Protein AF-A0A3D0XJI9-F1 (afdb_monomer_lite)

Structure (mmCIF, N/CA/C/O backbone):
data_AF-A0A3D0XJI9-F1
#
_entry.id   AF-A0A3D0XJI9-F1
#
loop_
_atom_site.group_PDB
_atom_site.id
_atom_site.type_symbol
_atom_site.label_atom_id
_atom_site.label_alt_id
_atom_site.label_comp_id
_atom_site.label_asym_id
_atom_site.label_entity_id
_atom_site.label_seq_id
_atom_site.pdbx_PDB_ins_code
_atom_site.Cartn_x
_atom_site.Cartn_y
_atom_site.Cartn_z
_atom_site.occupancy
_atom_site.B_iso_or_equiv
_atom_site.auth_seq_id
_atom_site.auth_comp_id
_atom_site.auth_asym_id
_atom_site.auth_atom_id
_atom_site.pdbx_PDB_model_num
ATOM 1 N N . MET A 1 1 ? 9.204 3.700 7.714 1.00 89.81 1 MET A N 1
ATOM 2 C CA . MET A 1 1 ? 9.716 3.561 6.339 1.00 89.81 1 MET A CA 1
ATOM 3 C C . MET A 1 1 ? 9.968 2.117 5.982 1.00 89.81 1 MET A C 1
ATOM 5 O O . MET A 1 1 ? 9.515 1.759 4.921 1.00 89.81 1 MET A O 1
ATOM 9 N N . ASN A 1 2 ? 10.524 1.279 6.861 1.00 89.50 2 ASN A N 1
ATOM 10 C CA . ASN A 1 2 ? 10.839 -0.131 6.565 1.00 89.50 2 ASN A CA 1
ATOM 11 C C . ASN A 1 2 ? 9.775 -0.882 5.737 1.00 89.50 2 ASN A C 1
ATOM 13 O O . ASN A 1 2 ? 10.080 -1.350 4.652 1.00 89.50 2 ASN A O 1
ATOM 17 N N . THR A 1 3 ? 8.513 -0.910 6.180 1.00 90.81 3 THR A N 1
ATOM 18 C CA . THR A 1 3 ? 7.422 -1.555 5.422 1.00 90.81 3 THR A CA 1
ATOM 19 C C . THR A 1 3 ? 7.198 -0.937 4.044 1.00 90.81 3 THR A C 1
ATOM 21 O O . THR A 1 3 ? 6.954 -1.650 3.080 1.00 90.81 3 THR A O 1
ATOM 24 N N . VAL A 1 4 ? 7.273 0.389 3.942 1.00 94.44 4 VAL A N 1
ATOM 25 C CA . VAL A 1 4 ? 7.125 1.095 2.664 1.00 94.44 4 VAL A CA 1
ATOM 26 C C . VAL A 1 4 ? 8.307 0.802 1.745 1.00 94.44 4 VAL A C 1
ATOM 28 O O . VAL A 1 4 ? 8.097 0.566 0.564 1.00 94.44 4 VAL A O 1
ATOM 31 N N . ASP A 1 5 ? 9.527 0.745 2.279 1.00 95.38 5 ASP A N 1
ATOM 32 C CA . ASP A 1 5 ? 10.720 0.383 1.511 1.00 95.38 5 ASP A CA 1
ATOM 33 C C . ASP A 1 5 ? 10.578 -1.034 0.924 1.00 95.38 5 ASP A C 1
ATOM 35 O O . ASP A 1 5 ? 10.790 -1.240 -0.268 1.00 95.38 5 ASP A O 1
ATOM 39 N N . GLU A 1 6 ? 10.130 -1.999 1.736 1.00 94.94 6 GLU A N 1
ATOM 40 C CA . GLU A 1 6 ? 9.852 -3.373 1.294 1.00 94.94 6 GLU A CA 1
ATOM 41 C C . GLU A 1 6 ? 8.738 -3.438 0.242 1.00 94.94 6 GLU A C 1
ATOM 43 O O . GLU A 1 6 ? 8.828 -4.212 -0.712 1.00 94.94 6 GLU A O 1
ATOM 48 N N . GLN A 1 7 ? 7.692 -2.622 0.384 1.00 95.88 7 GLN A N 1
ATOM 49 C CA . GLN A 1 7 ? 6.616 -2.531 -0.601 1.00 95.88 7 GLN A CA 1
ATOM 50 C C . GLN A 1 7 ? 7.115 -1.971 -1.936 1.00 95.88 7 GLN A C 1
ATOM 52 O O . GLN A 1 7 ? 6.787 -2.540 -2.975 1.00 95.88 7 GLN A O 1
ATOM 57 N N . ILE A 1 8 ? 7.918 -0.900 -1.925 1.00 96.88 8 ILE A N 1
ATOM 58 C CA . ILE A 1 8 ? 8.495 -0.316 -3.146 1.00 96.88 8 ILE A CA 1
ATOM 59 C C . ILE A 1 8 ? 9.404 -1.330 -3.833 1.00 96.88 8 ILE A C 1
ATOM 61 O O . ILE A 1 8 ? 9.283 -1.533 -5.039 1.00 96.88 8 ILE A O 1
ATOM 65 N N . GLU A 1 9 ? 10.268 -2.005 -3.076 1.00 96.19 9 GLU A N 1
ATOM 66 C CA . GLU A 1 9 ? 11.149 -3.045 -3.610 1.00 96.19 9 GLU A CA 1
ATOM 67 C C . GLU A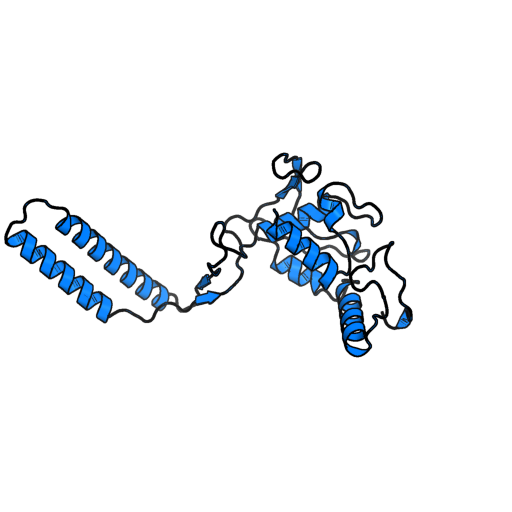 1 9 ? 10.349 -4.206 -4.212 1.00 96.19 9 GLU A C 1
ATOM 69 O O . GLU A 1 9 ? 10.641 -4.671 -5.316 1.00 96.19 9 GLU A O 1
ATOM 74 N N . THR A 1 10 ? 9.300 -4.649 -3.514 1.00 96.19 10 THR A N 1
ATOM 75 C CA . THR A 1 10 ? 8.438 -5.737 -3.979 1.00 96.19 10 THR A CA 1
ATOM 76 C C . THR A 1 10 ? 7.706 -5.341 -5.252 1.00 96.19 10 THR A C 1
ATOM 78 O O . THR A 1 10 ? 7.734 -6.101 -6.214 1.00 96.19 10 THR A O 1
ATOM 81 N N . ILE A 1 11 ? 7.083 -4.162 -5.311 1.00 96.50 11 ILE A N 1
ATOM 82 C CA . ILE A 1 11 ? 6.395 -3.669 -6.515 1.00 96.50 11 ILE A CA 1
ATOM 83 C C . ILE A 1 11 ? 7.394 -3.510 -7.667 1.00 96.50 11 ILE A C 1
ATOM 85 O O . ILE A 1 11 ? 7.146 -4.007 -8.767 1.00 96.50 11 ILE A O 1
ATOM 89 N N . GLY A 1 12 ? 8.545 -2.889 -7.399 1.00 96.06 12 GLY A N 1
ATOM 90 C CA . GLY A 1 12 ? 9.621 -2.688 -8.362 1.00 96.06 12 GLY A CA 1
ATOM 91 C C . GLY A 1 12 ? 10.058 -3.994 -9.006 1.00 96.06 12 GLY A C 1
ATOM 92 O O . GLY A 1 12 ? 9.966 -4.137 -10.220 1.00 96.06 12 GLY A O 1
ATOM 93 N N . ARG A 1 13 ? 10.442 -4.996 -8.214 1.00 95.56 13 ARG A N 1
ATOM 94 C CA . ARG A 1 13 ? 10.920 -6.278 -8.751 1.00 95.56 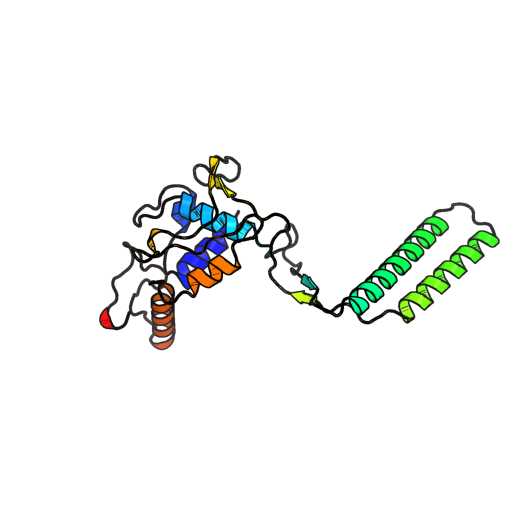13 ARG A CA 1
ATOM 95 C C . ARG A 1 13 ? 9.804 -7.144 -9.313 1.00 95.56 13 ARG A C 1
ATOM 97 O O . ARG A 1 13 ? 9.950 -7.706 -10.398 1.00 95.56 13 ARG A O 1
ATOM 104 N N . SER A 1 14 ? 8.697 -7.288 -8.585 1.00 94.62 14 SER A N 1
ATOM 105 C CA . SER A 1 14 ? 7.641 -8.244 -8.943 1.00 94.62 14 SER A CA 1
ATOM 106 C C . SER A 1 14 ? 6.803 -7.791 -10.130 1.00 94.62 14 SER A C 1
ATOM 108 O O . SER A 1 14 ? 6.504 -8.615 -10.994 1.00 94.62 14 SER A O 1
ATOM 110 N N . MET A 1 15 ? 6.469 -6.500 -10.194 1.00 95.56 15 MET A N 1
ATOM 111 C CA . MET A 1 15 ? 5.576 -5.953 -11.213 1.00 95.56 15 MET A CA 1
ATOM 112 C C . MET A 1 15 ? 6.343 -5.241 -12.320 1.00 95.56 15 MET A C 1
ATOM 114 O O . MET A 1 15 ? 5.986 -5.394 -13.479 1.00 95.56 15 MET A O 1
ATOM 118 N N . LEU A 1 16 ? 7.398 -4.492 -11.994 1.00 95.62 16 LEU A N 1
ATOM 119 C CA . LEU A 1 16 ? 8.128 -3.684 -12.980 1.00 95.62 16 LEU A CA 1
ATOM 120 C C . LEU A 1 16 ? 9.446 -4.323 -13.432 1.00 95.62 16 LEU A C 1
ATOM 122 O O . LEU A 1 16 ? 10.016 -3.892 -14.427 1.00 95.62 16 LEU A O 1
ATOM 126 N N . GLY A 1 17 ? 9.926 -5.366 -12.748 1.00 95.31 17 GLY A N 1
ATOM 127 C CA . GLY A 1 17 ? 11.236 -5.952 -13.025 1.00 95.31 17 GLY A CA 1
ATOM 128 C C . GLY A 1 17 ? 12.370 -4.941 -12.844 1.00 95.31 17 GLY A C 1
ATOM 129 O O . GLY A 1 17 ? 13.321 -4.956 -13.610 1.00 95.31 17 GLY A O 1
ATOM 130 N N . MET A 1 18 ? 12.266 -4.015 -11.892 1.00 93.88 18 MET A N 1
ATOM 131 C CA . MET A 1 18 ? 13.256 -2.964 -11.649 1.00 93.88 18 MET A CA 1
ATOM 132 C C . MET A 1 18 ? 13.723 -2.971 -10.194 1.00 93.88 18 MET A C 1
ATOM 134 O O . MET A 1 18 ? 12.920 -3.096 -9.269 1.00 93.88 18 MET A O 1
ATOM 138 N N . THR A 1 19 ? 15.020 -2.753 -9.977 1.00 92.56 19 THR A N 1
ATOM 139 C CA . THR A 1 19 ? 15.617 -2.618 -8.641 1.00 92.56 19 THR A CA 1
ATOM 140 C C . THR A 1 19 ? 15.621 -1.157 -8.199 1.00 92.56 19 THR A C 1
ATOM 142 O O . THR A 1 19 ? 16.611 -0.447 -8.335 1.00 92.56 19 THR A O 1
ATOM 145 N N . ILE A 1 20 ? 14.500 -0.674 -7.674 1.00 94.31 20 ILE A N 1
ATOM 146 C CA . ILE A 1 20 ? 14.312 0.763 -7.402 1.00 94.31 20 ILE A CA 1
ATOM 147 C C . ILE A 1 20 ? 14.973 1.178 -6.072 1.00 94.31 20 ILE A C 1
ATOM 149 O O . ILE A 1 20 ? 15.292 2.347 -5.875 1.00 94.31 20 ILE A O 1
ATOM 153 N N . SER A 1 21 ? 15.259 0.235 -5.166 1.00 92.19 21 SER A N 1
ATOM 154 C CA . SER A 1 21 ? 15.713 0.525 -3.795 1.00 92.19 21 SER A CA 1
ATOM 155 C C . SER A 1 21 ? 16.970 1.390 -3.660 1.00 92.19 21 SER A C 1
ATOM 157 O O . SER A 1 21 ? 17.101 2.102 -2.665 1.00 92.19 21 SER A O 1
ATOM 159 N N . CYS A 1 22 ? 17.891 1.396 -4.631 1.00 92.69 22 CYS A N 1
ATOM 160 C CA . CYS A 1 22 ? 19.053 2.295 -4.566 1.00 92.69 22 CYS A CA 1
ATOM 161 C C . CYS A 1 22 ? 18.648 3.781 -4.594 1.00 92.69 22 CYS A C 1
ATOM 163 O O . CYS A 1 22 ? 19.310 4.596 -3.948 1.00 92.69 22 CYS A O 1
ATOM 165 N N . ALA A 1 23 ? 17.529 4.111 -5.260 1.00 96.12 23 ALA A N 1
ATOM 166 C CA . ALA A 1 23 ? 16.971 5.464 -5.346 1.00 96.12 23 ALA A CA 1
ATOM 167 C C . ALA A 1 23 ? 16.554 6.045 -3.980 1.00 96.12 23 ALA A C 1
ATOM 169 O O . ALA A 1 23 ? 16.338 7.245 -3.846 1.00 96.12 23 ALA A O 1
ATOM 170 N N . ARG A 1 24 ? 16.494 5.214 -2.932 1.00 95.81 24 ARG A N 1
ATOM 171 C CA . ARG A 1 24 ? 16.247 5.648 -1.554 1.00 95.81 24 ARG A CA 1
ATOM 172 C C . ARG A 1 24 ? 17.305 6.630 -1.040 1.00 95.81 24 ARG A C 1
ATOM 174 O O . ARG A 1 24 ? 16.974 7.535 -0.275 1.00 95.81 24 ARG A O 1
ATOM 181 N N . CYS A 1 25 ? 18.577 6.419 -1.378 1.00 95.38 25 CYS A N 1
ATOM 182 C CA . CYS A 1 25 ? 19.696 7.139 -0.754 1.00 95.38 25 CYS A CA 1
ATOM 183 C C . CYS A 1 25 ? 20.432 8.079 -1.711 1.00 95.38 25 CYS A C 1
ATOM 185 O O . CYS A 1 25 ? 21.043 9.051 -1.266 1.00 95.38 25 CYS A O 1
ATOM 187 N N . HIS A 1 26 ? 20.420 7.770 -3.002 1.00 95.88 26 HIS A N 1
ATOM 188 C CA . HIS A 1 26 ? 21.013 8.572 -4.067 1.00 95.88 26 HIS A CA 1
ATOM 189 C C . HIS A 1 26 ? 20.255 8.292 -5.366 1.00 95.88 26 HIS A C 1
ATOM 191 O O . HIS A 1 26 ? 19.594 7.264 -5.456 1.00 95.88 26 HIS A O 1
ATOM 197 N N . ALA A 1 27 ? 20.370 9.147 -6.386 1.00 92.56 27 ALA A N 1
ATOM 198 C CA . ALA A 1 27 ? 19.833 8.822 -7.710 1.00 92.56 27 ALA A CA 1
ATOM 199 C C . ALA A 1 27 ? 20.356 7.451 -8.164 1.00 92.56 27 ALA A C 1
ATOM 201 O O . ALA A 1 27 ? 21.538 7.149 -7.972 1.00 92.56 27 ALA A O 1
ATOM 202 N N . HIS A 1 28 ? 19.481 6.603 -8.698 1.00 92.12 28 HIS A N 1
ATOM 203 C CA . HIS A 1 28 ? 19.822 5.220 -9.001 1.00 92.12 28 HIS A CA 1
ATOM 204 C C . HIS A 1 28 ? 21.064 5.139 -9.907 1.00 92.12 28 HIS A C 1
ATOM 206 O O . HIS A 1 28 ? 21.263 5.951 -10.806 1.00 92.12 28 HIS A O 1
ATOM 212 N N . LYS A 1 29 ? 21.950 4.176 -9.623 1.00 88.94 29 LYS A N 1
ATOM 213 C CA . LYS A 1 29 ? 23.320 4.173 -10.163 1.00 88.94 29 LYS A CA 1
ATOM 214 C C . LYS A 1 29 ? 23.385 3.977 -11.683 1.00 88.94 29 LYS A C 1
ATOM 216 O O . LYS A 1 29 ? 24.302 4.496 -12.311 1.00 88.94 29 LYS A O 1
ATOM 221 N N . PHE A 1 30 ? 22.475 3.176 -12.238 1.00 90.38 30 PHE A N 1
ATOM 222 C CA . PHE A 1 30 ? 22.527 2.725 -13.634 1.00 90.38 30 PHE A CA 1
ATOM 223 C C . PHE A 1 30 ? 21.306 3.181 -14.435 1.00 90.38 30 PHE A C 1
ATOM 225 O O . PHE A 1 30 ? 21.442 3.825 -15.468 1.00 90.38 30 PHE A O 1
ATOM 232 N N . ASP A 1 31 ? 20.112 2.887 -13.927 1.00 91.88 31 ASP A N 1
ATOM 233 C CA . ASP A 1 31 ? 18.856 3.358 -14.515 1.00 91.88 31 ASP A CA 1
ATOM 234 C C . ASP A 1 31 ? 18.537 4.801 -14.082 1.00 91.88 31 ASP A C 1
ATOM 236 O O . ASP A 1 31 ? 18.834 5.155 -12.937 1.00 91.88 31 ASP A O 1
ATOM 240 N N . PRO A 1 32 ? 17.918 5.632 -14.945 1.00 93.25 32 PRO A N 1
ATOM 241 C CA . PRO A 1 32 ? 17.672 7.053 -14.689 1.00 93.25 32 PRO A CA 1
ATOM 242 C C . PRO A 1 32 ? 16.461 7.261 -13.767 1.00 93.25 32 PRO A C 1
ATOM 244 O O . PRO A 1 32 ? 15.443 7.823 -14.164 1.00 93.25 32 PRO A O 1
ATOM 247 N N . ILE A 1 33 ? 16.568 6.772 -12.532 1.00 95.50 33 ILE A N 1
ATOM 248 C CA . ILE A 1 33 ? 15.547 6.912 -11.493 1.00 95.50 33 ILE A CA 1
ATOM 249 C C . ILE A 1 33 ? 16.051 7.932 -10.464 1.00 95.50 33 ILE A C 1
ATOM 251 O O . ILE A 1 33 ? 16.982 7.624 -9.707 1.00 95.50 33 ILE A O 1
ATOM 255 N N . PRO A 1 34 ? 15.481 9.148 -10.431 1.00 96.19 34 PRO A N 1
ATOM 256 C CA . PRO A 1 34 ? 15.816 10.139 -9.417 1.00 96.19 34 PRO A CA 1
ATOM 257 C C . PRO A 1 34 ? 15.273 9.706 -8.042 1.00 96.19 34 PRO A C 1
ATOM 259 O O . PRO A 1 34 ? 14.399 8.841 -7.951 1.00 96.19 34 PRO A O 1
ATOM 262 N N . MET A 1 35 ? 15.786 10.281 -6.948 1.00 97.00 35 MET A N 1
ATOM 263 C CA . MET A 1 35 ? 15.279 9.919 -5.612 1.00 97.00 35 MET A CA 1
ATOM 264 C C . MET A 1 35 ? 13.822 10.345 -5.443 1.00 97.00 35 MET A C 1
ATOM 266 O O . MET A 1 35 ? 13.042 9.693 -4.755 1.00 97.00 35 MET A O 1
ATOM 270 N N . GLU A 1 36 ? 13.456 11.440 -6.089 1.00 97.12 36 GLU A N 1
ATOM 271 C CA . GLU A 1 36 ? 12.129 12.019 -6.110 1.00 97.12 36 GLU A CA 1
ATOM 272 C C . GLU A 1 36 ? 11.092 10.979 -6.550 1.00 97.12 36 GLU A C 1
ATOM 274 O O . GLU A 1 36 ? 10.101 10.797 -5.857 1.00 97.12 36 GLU A O 1
ATOM 279 N N . ASP A 1 37 ? 11.358 10.190 -7.594 1.00 97.06 37 ASP A N 1
ATOM 280 C CA . ASP A 1 37 ? 10.453 9.120 -8.035 1.00 97.06 37 ASP A CA 1
ATOM 281 C C . ASP A 1 37 ? 10.236 8.051 -6.946 1.00 97.06 37 ASP A C 1
ATOM 283 O O . ASP A 1 37 ? 9.114 7.579 -6.740 1.00 97.06 37 ASP A O 1
ATOM 287 N N . TYR A 1 38 ? 11.291 7.691 -6.203 1.00 97.56 38 TYR A N 1
ATOM 288 C CA . TYR A 1 38 ? 11.188 6.758 -5.075 1.00 97.56 38 TYR A CA 1
ATOM 289 C C . TYR A 1 38 ? 10.298 7.328 -3.965 1.00 97.56 38 TYR A C 1
ATOM 291 O O . TYR A 1 38 ? 9.382 6.655 -3.485 1.00 97.56 38 TYR A O 1
ATOM 299 N N . TYR A 1 39 ? 10.542 8.577 -3.560 1.00 97.94 39 TYR A N 1
ATOM 300 C CA . TYR A 1 39 ? 9.791 9.217 -2.478 1.00 97.94 39 TYR A CA 1
ATOM 301 C C . TYR A 1 39 ? 8.360 9.600 -2.886 1.00 97.94 39 TYR A C 1
ATOM 303 O O . TYR A 1 39 ? 7.463 9.564 -2.042 1.00 97.94 39 TYR A O 1
ATOM 311 N N . ALA A 1 40 ? 8.117 9.847 -4.173 1.00 97.44 40 ALA A N 1
ATOM 312 C CA . ALA A 1 40 ? 6.792 10.052 -4.742 1.00 97.44 40 ALA A CA 1
ATOM 313 C C . ALA A 1 40 ? 5.909 8.801 -4.567 1.00 97.44 40 ALA A C 1
ATOM 315 O O . ALA A 1 40 ? 4.770 8.905 -4.102 1.00 97.44 40 ALA A O 1
ATOM 316 N N . ILE A 1 41 ? 6.446 7.605 -4.844 1.00 97.50 41 ILE A N 1
ATOM 317 C CA . ILE A 1 41 ? 5.746 6.331 -4.589 1.00 97.50 41 ILE A CA 1
ATOM 318 C C . ILE A 1 41 ? 5.656 6.060 -3.083 1.00 97.50 41 ILE A C 1
ATOM 320 O O . ILE A 1 41 ? 4.619 5.604 -2.590 1.00 97.50 41 ILE A O 1
ATOM 324 N N . ALA A 1 42 ? 6.707 6.383 -2.321 1.00 97.38 42 ALA A N 1
ATOM 325 C CA . ALA A 1 42 ? 6.698 6.229 -0.869 1.00 97.38 42 ALA A CA 1
ATOM 326 C C . ALA A 1 42 ? 5.561 7.016 -0.208 1.00 97.38 42 ALA A C 1
ATOM 328 O O . ALA A 1 42 ? 4.936 6.502 0.719 1.00 97.38 42 ALA A O 1
ATOM 329 N N . GLY A 1 43 ? 5.252 8.223 -0.691 1.00 96.75 43 GLY A N 1
ATOM 330 C CA . GLY A 1 43 ? 4.119 9.009 -0.203 1.00 96.75 43 GLY A CA 1
ATOM 331 C C . GLY A 1 43 ? 2.771 8.315 -0.425 1.00 96.75 43 GLY A C 1
ATOM 332 O O . GLY A 1 43 ? 1.917 8.340 0.465 1.00 96.75 43 GLY A O 1
ATOM 333 N N . ILE A 1 44 ? 2.590 7.624 -1.557 1.00 97.25 44 ILE A N 1
ATOM 334 C CA . ILE A 1 44 ? 1.366 6.857 -1.844 1.00 97.25 44 ILE A CA 1
ATOM 335 C C . ILE A 1 44 ? 1.204 5.715 -0.838 1.00 97.25 44 ILE A C 1
ATOM 337 O O . ILE A 1 44 ? 0.164 5.554 -0.195 1.00 97.25 44 ILE A O 1
ATOM 341 N N . LEU A 1 45 ? 2.266 4.931 -0.667 1.00 96.25 45 LEU A N 1
ATOM 342 C CA . LEU A 1 45 ? 2.256 3.748 0.190 1.00 96.25 45 LEU A CA 1
ATOM 343 C C . LEU A 1 45 ? 2.202 4.111 1.678 1.00 96.25 45 LEU A C 1
ATOM 345 O O . LEU A 1 45 ? 1.533 3.430 2.450 1.00 96.25 45 LEU A O 1
ATOM 349 N N . ARG A 1 46 ? 2.818 5.227 2.088 1.00 94.50 46 ARG A N 1
ATOM 350 C CA . ARG A 1 46 ? 2.674 5.772 3.447 1.00 94.50 46 ARG A CA 1
ATOM 351 C C . ARG A 1 46 ? 1.277 6.287 3.750 1.00 94.50 46 ARG A C 1
ATOM 353 O O . ARG A 1 46 ? 0.890 6.285 4.912 1.00 94.50 46 ARG A O 1
ATOM 360 N N . SER A 1 47 ? 0.538 6.702 2.728 1.00 95.25 47 SER A N 1
ATOM 361 C CA . SER A 1 47 ? -0.863 7.109 2.852 1.00 95.25 47 SER A CA 1
ATOM 362 C C . SER A 1 47 ? -1.819 5.910 2.932 1.00 95.25 47 SER A C 1
ATOM 364 O O . SER A 1 47 ? -3.032 6.075 2.821 1.00 95.25 47 SER A O 1
ATOM 366 N N . THR A 1 48 ? -1.286 4.697 3.098 1.00 92.06 48 THR A N 1
ATOM 367 C CA . THR A 1 48 ? -2.034 3.446 3.138 1.00 92.06 48 THR A CA 1
ATOM 368 C C . THR A 1 48 ? -1.712 2.674 4.417 1.00 92.06 48 THR A C 1
ATOM 370 O O . THR A 1 48 ? -0.551 2.457 4.760 1.00 92.06 48 THR A O 1
ATOM 373 N N . ARG A 1 49 ? -2.747 2.182 5.098 1.00 89.75 49 ARG A N 1
ATOM 374 C CA . ARG A 1 49 ? -2.627 1.382 6.314 1.00 89.75 49 ARG A CA 1
ATOM 375 C C . ARG A 1 49 ? -2.689 -0.109 6.001 1.00 89.75 49 ARG A C 1
ATOM 377 O O . ARG A 1 49 ? -3.758 -0.662 5.741 1.00 89.75 49 ARG A O 1
ATOM 384 N N . THR A 1 50 ? -1.533 -0.767 6.050 1.00 87.88 50 THR A N 1
ATOM 385 C CA . THR A 1 50 ? -1.392 -2.211 5.774 1.00 87.88 50 THR A CA 1
ATOM 386 C C . THR A 1 50 ? -1.118 -3.059 7.011 1.00 87.88 50 THR A C 1
ATOM 388 O O . THR A 1 50 ? -1.299 -4.272 6.968 1.00 87.88 50 THR A O 1
ATOM 391 N N . LEU A 1 51 ? -0.712 -2.439 8.120 1.00 86.06 51 LEU A N 1
ATOM 392 C CA . LEU A 1 51 ? -0.420 -3.117 9.380 1.00 86.06 51 LEU A CA 1
ATOM 393 C C . LEU A 1 51 ? -0.754 -2.238 10.586 1.00 86.06 51 LEU A C 1
ATOM 395 O O . LEU A 1 51 ? -0.884 -1.015 10.483 1.00 86.06 51 LEU A O 1
ATOM 399 N N . VAL A 1 52 ? -0.880 -2.867 11.752 1.00 82.81 52 VAL A N 1
ATOM 400 C CA . VAL A 1 52 ? -1.040 -2.166 13.027 1.00 82.81 52 VAL A CA 1
ATOM 401 C C . VAL A 1 52 ? 0.341 -1.942 13.641 1.00 82.81 52 VAL A C 1
ATOM 403 O O . VAL A 1 52 ? 1.011 -2.876 14.075 1.00 82.81 52 VAL A O 1
ATOM 406 N N . LEU A 1 53 ? 0.789 -0.685 13.673 1.00 73.62 53 LEU A N 1
ATOM 407 C CA . LEU A 1 53 ? 2.081 -0.330 14.265 1.00 73.62 53 LEU A CA 1
ATOM 408 C C . LEU A 1 53 ? 2.137 -0.760 15.738 1.00 73.62 53 LEU A C 1
ATOM 410 O O . LEU A 1 53 ? 1.227 -0.472 16.512 1.00 73.62 53 LEU A O 1
ATOM 414 N N . GLY A 1 54 ? 3.217 -1.449 16.111 1.00 75.12 54 GLY A N 1
ATOM 415 C CA . GLY A 1 54 ? 3.418 -1.972 17.465 1.00 75.12 54 GLY A CA 1
ATOM 416 C C . GLY A 1 54 ? 2.751 -3.323 17.741 1.00 75.12 54 GLY A C 1
ATOM 417 O O . GLY A 1 54 ? 2.988 -3.887 18.806 1.00 75.12 54 GLY A O 1
ATOM 418 N N . ASN A 1 55 ? 1.971 -3.875 16.803 1.00 77.44 55 ASN A N 1
ATOM 419 C CA . ASN A 1 55 ? 1.430 -5.225 16.924 1.00 77.44 55 ASN A CA 1
ATOM 420 C C . ASN A 1 55 ? 1.385 -5.958 15.573 1.00 77.44 55 ASN A C 1
ATOM 422 O O . ASN A 1 55 ? 0.491 -5.744 14.759 1.00 77.44 55 ASN A O 1
ATOM 426 N N . VAL A 1 56 ? 2.325 -6.885 15.379 1.00 70.62 56 VAL A N 1
ATOM 427 C CA . VAL A 1 56 ? 2.452 -7.683 14.149 1.00 70.62 56 VAL A CA 1
ATOM 428 C C . VAL A 1 56 ? 1.392 -8.780 13.996 1.00 70.62 56 VAL A C 1
ATOM 430 O O . VAL A 1 56 ? 1.245 -9.312 12.902 1.00 70.62 56 VAL A O 1
ATOM 433 N N . SER A 1 57 ? 0.651 -9.131 15.053 1.00 83.00 57 SER A N 1
ATOM 434 C CA . SER A 1 57 ? -0.426 -10.132 14.985 1.00 83.00 57 SER A CA 1
ATOM 435 C C . SER A 1 57 ? -1.812 -9.514 14.814 1.00 83.00 57 SER A C 1
ATOM 437 O O . SER A 1 57 ? -2.781 -10.224 14.544 1.00 83.00 57 SER A O 1
ATOM 439 N N . SER A 1 58 ? -1.929 -8.191 14.956 1.00 86.69 58 SER A N 1
ATOM 440 C CA . SER A 1 58 ? -3.187 -7.496 14.718 1.00 86.69 58 SER A CA 1
ATOM 441 C C . SER A 1 58 ? -3.452 -7.335 13.228 1.00 86.69 58 SER A C 1
ATOM 443 O O . SER A 1 58 ? -2.660 -6.764 12.481 1.00 86.69 58 SER A O 1
ATOM 445 N N . LEU A 1 59 ? -4.630 -7.792 12.824 1.00 86.06 59 LEU A N 1
ATOM 446 C CA . LEU A 1 59 ? -5.139 -7.634 11.474 1.00 86.06 59 LEU A CA 1
ATOM 447 C C . LEU A 1 59 ? -5.687 -6.217 11.288 1.00 86.06 59 LEU A C 1
ATOM 449 O O . LEU A 1 59 ? -6.306 -5.649 12.191 1.00 86.06 59 LEU A O 1
ATOM 453 N N . VAL A 1 60 ? -5.478 -5.651 10.101 1.00 88.06 60 VAL A N 1
ATOM 454 C CA . VAL A 1 60 ? -6.151 -4.412 9.709 1.00 88.06 60 VAL A CA 1
ATOM 455 C C . VAL A 1 60 ? -7.570 -4.770 9.286 1.00 88.06 60 VAL A C 1
ATOM 457 O O . VAL A 1 60 ? -7.791 -5.336 8.218 1.00 88.06 60 VAL A O 1
ATOM 460 N N . GLU A 1 61 ? -8.530 -4.488 10.162 1.00 89.19 61 GLU A N 1
ATOM 461 C CA . GLU A 1 61 ? -9.945 -4.740 9.905 1.00 89.19 61 GLU A CA 1
ATOM 462 C C . GLU A 1 61 ? -10.656 -3.474 9.427 1.00 89.19 61 GLU A C 1
ATOM 464 O O . GLU A 1 61 ? -10.477 -2.392 9.989 1.00 89.19 61 GLU A O 1
ATOM 469 N N . GLN A 1 62 ? -11.546 -3.634 8.453 1.00 87.56 62 GLN A N 1
ATOM 470 C CA . GLN A 1 62 ? -12.456 -2.593 8.002 1.00 87.56 62 GLN A CA 1
ATOM 471 C C . GLN A 1 62 ? -13.901 -3.069 8.125 1.00 87.56 62 GLN A C 1
ATOM 473 O O . GLN A 1 62 ? -14.242 -4.191 7.746 1.00 87.56 62 GLN A O 1
ATOM 478 N N . GLU A 1 63 ? -14.768 -2.197 8.642 1.00 89.44 63 GLU A N 1
ATOM 479 C CA . GLU A 1 63 ? -16.212 -2.427 8.620 1.00 89.44 63 GLU A CA 1
ATOM 480 C C . GLU A 1 63 ? -16.710 -2.449 7.173 1.00 89.44 63 GLU A C 1
ATOM 482 O O . GLU A 1 63 ? -16.480 -1.505 6.412 1.00 89.44 63 GLU A O 1
ATOM 487 N N . LEU A 1 64 ? -17.424 -3.509 6.802 1.00 89.56 64 LEU A N 1
ATOM 488 C CA . LEU A 1 64 ? -18.041 -3.595 5.487 1.00 89.56 64 LEU A CA 1
ATOM 489 C C . LEU A 1 64 ? -19.234 -2.632 5.389 1.00 89.56 64 LEU A C 1
ATOM 491 O O . LEU A 1 64 ? -19.911 -2.368 6.392 1.00 89.56 64 LEU A O 1
ATOM 495 N N . PRO A 1 65 ? -19.521 -2.102 4.187 1.00 90.38 65 PRO A N 1
ATOM 496 C CA . PRO A 1 65 ? -20.678 -1.248 3.982 1.00 90.38 65 PRO A CA 1
ATOM 497 C C . PRO A 1 65 ? -21.962 -2.014 4.322 1.00 90.38 65 PRO A C 1
ATOM 499 O O . PRO A 1 65 ? -22.227 -3.099 3.811 1.00 90.38 65 PRO A O 1
ATOM 502 N N . VAL A 1 66 ? -22.769 -1.427 5.201 1.00 93.00 66 VAL A N 1
ATOM 503 C CA . VAL A 1 66 ? -24.087 -1.924 5.609 1.00 93.00 66 VAL A CA 1
ATOM 504 C C . VAL A 1 66 ? -25.105 -0.790 5.522 1.00 93.00 66 VAL A C 1
ATOM 506 O O . VAL A 1 66 ? -24.726 0.383 5.491 1.00 93.00 66 VAL A O 1
ATOM 509 N N . ALA A 1 67 ? -26.398 -1.124 5.539 1.00 94.31 67 ALA A N 1
ATOM 510 C CA . ALA A 1 67 ? -27.469 -0.131 5.625 1.00 94.31 67 ALA A CA 1
ATOM 511 C C . ALA A 1 67 ? -27.235 0.843 6.798 1.00 94.31 67 ALA A C 1
ATOM 513 O O . ALA A 1 67 ? -26.878 0.422 7.908 1.00 94.31 67 ALA A O 1
ATOM 514 N N . LYS A 1 68 ? -27.429 2.147 6.556 1.00 93.62 68 LYS A N 1
ATOM 515 C CA . LYS A 1 68 ? -27.156 3.216 7.536 1.00 93.62 68 LYS A CA 1
ATOM 516 C C . LYS A 1 68 ? -27.950 3.007 8.823 1.00 93.62 68 LYS A C 1
ATOM 518 O O . LYS A 1 68 ? -27.433 3.229 9.914 1.00 93.62 68 LYS A O 1
ATOM 523 N N . GLU A 1 69 ? -29.175 2.519 8.691 1.00 93.50 69 GLU A N 1
ATOM 524 C CA . GLU A 1 69 ? -30.114 2.216 9.765 1.00 93.50 69 GLU A CA 1
ATOM 525 C C . GLU A 1 69 ? -29.564 1.102 10.657 1.00 93.50 69 GLU A C 1
ATOM 527 O O . GLU A 1 69 ? -29.519 1.254 11.878 1.00 93.50 69 GLU A O 1
ATOM 532 N N . ARG A 1 70 ? -29.045 0.023 10.051 1.00 92.81 70 ARG A N 1
ATOM 533 C CA . ARG A 1 70 ? -28.391 -1.074 10.777 1.00 92.81 70 ARG A CA 1
ATOM 534 C C . ARG A 1 70 ? -27.158 -0.574 11.524 1.00 92.81 70 ARG A C 1
ATOM 536 O O . ARG A 1 70 ? -26.986 -0.901 12.698 1.00 92.81 70 ARG A O 1
ATOM 543 N N . LYS A 1 71 ? -26.313 0.232 10.867 1.00 93.69 71 LYS A N 1
ATOM 544 C CA . LYS A 1 71 ? -25.117 0.814 11.497 1.00 93.69 71 LYS A CA 1
ATOM 545 C C . LYS A 1 71 ? -25.493 1.686 12.693 1.00 93.69 71 LYS A C 1
ATOM 547 O O . LYS A 1 71 ? -24.923 1.517 13.767 1.00 93.69 71 LYS A O 1
ATOM 552 N N . LYS A 1 72 ? -26.489 2.560 12.532 1.00 93.44 72 LYS A N 1
ATOM 553 C CA . LYS A 1 72 ? -26.988 3.444 13.590 1.00 93.44 72 LYS A CA 1
ATOM 554 C C . LYS A 1 72 ? -27.571 2.654 14.764 1.00 93.44 72 LYS A C 1
ATOM 556 O O . LYS A 1 72 ? -27.248 2.963 15.907 1.00 93.44 72 LYS A O 1
ATOM 561 N N . ALA A 1 73 ? -28.372 1.621 14.498 1.00 92.56 73 ALA A N 1
ATOM 562 C CA . ALA A 1 73 ? -28.942 0.758 15.533 1.00 92.56 73 ALA A CA 1
ATOM 563 C C . ALA A 1 73 ? -27.854 0.013 16.325 1.00 92.56 73 ALA A C 1
ATOM 565 O O . ALA A 1 73 ? -27.866 0.029 17.555 1.00 92.56 73 ALA A O 1
ATOM 566 N N . TYR A 1 74 ? -26.866 -0.569 15.634 1.00 94.12 74 TYR A N 1
ATOM 567 C CA . TYR A 1 74 ? -25.727 -1.227 16.277 1.00 94.12 74 TYR A CA 1
ATOM 568 C C . TYR A 1 74 ? -24.903 -0.247 17.127 1.00 94.12 74 TYR A C 1
ATOM 570 O O . TYR A 1 74 ? -24.593 -0.530 18.281 1.00 94.12 74 TYR A O 1
ATOM 578 N N . GLN A 1 75 ? -24.593 0.939 16.597 1.00 93.62 75 GLN A N 1
ATOM 579 C CA . GLN A 1 75 ? -23.850 1.968 17.331 1.00 93.62 75 GLN A CA 1
ATOM 580 C C . GLN A 1 75 ? -24.607 2.470 18.565 1.00 93.62 75 GLN A C 1
ATOM 582 O O . GLN A 1 75 ? -23.996 2.639 19.619 1.00 93.62 75 GLN A O 1
ATOM 587 N N . ALA A 1 76 ? -25.926 2.664 18.466 1.00 94.44 76 ALA A N 1
ATOM 588 C CA . ALA A 1 76 ? -26.765 3.031 19.604 1.00 94.44 76 ALA A CA 1
ATOM 589 C C . ALA A 1 76 ? -26.746 1.942 20.688 1.00 94.44 76 ALA A C 1
ATOM 591 O O . ALA A 1 76 ? -26.593 2.248 21.870 1.00 94.44 76 ALA A O 1
ATOM 592 N N . HIS A 1 77 ? -26.814 0.672 20.285 1.00 94.50 77 HIS A N 1
ATOM 593 C CA . HIS A 1 77 ? -26.730 -0.467 21.193 1.00 94.50 77 HIS A CA 1
ATOM 594 C C . HIS A 1 77 ? -25.380 -0.546 21.927 1.00 94.50 77 HIS A C 1
ATOM 596 O O . HIS A 1 77 ? -25.331 -0.703 23.151 1.00 94.50 77 HIS A O 1
ATOM 602 N N . VAL A 1 78 ? -24.274 -0.391 21.192 1.00 94.81 78 VAL A N 1
ATOM 603 C CA . VAL A 1 78 ? -22.916 -0.362 21.760 1.00 94.81 78 VAL A CA 1
ATOM 604 C C . VAL A 1 78 ? -22.744 0.830 22.706 1.00 94.81 78 VAL A C 1
ATOM 606 O O . VAL A 1 78 ? -22.175 0.679 23.788 1.00 94.81 78 VAL A O 1
ATOM 609 N N . ALA A 1 79 ? -23.265 2.006 22.345 1.00 96.12 79 ALA A N 1
ATOM 610 C CA . ALA A 1 79 ? -23.209 3.196 23.190 1.00 96.12 79 ALA A CA 1
ATOM 611 C C . ALA A 1 79 ? -23.987 3.010 24.503 1.00 96.12 79 ALA A C 1
ATOM 613 O O . ALA A 1 79 ? -23.442 3.295 25.570 1.00 96.12 79 ALA A O 1
ATOM 614 N N . ALA A 1 80 ? -25.211 2.474 24.442 1.00 96.12 80 ALA A N 1
ATOM 615 C CA . ALA A 1 80 ? -26.020 2.167 25.621 1.00 96.12 80 ALA A CA 1
ATOM 616 C C . ALA A 1 80 ? -25.335 1.130 26.531 1.00 96.12 80 ALA A C 1
ATOM 618 O O . ALA A 1 80 ? -25.270 1.313 27.748 1.00 96.12 80 ALA A O 1
ATOM 619 N N . SER A 1 81 ? -24.736 0.089 25.942 1.00 95.69 81 SER A N 1
ATOM 620 C CA . SER A 1 81 ? -23.970 -0.921 26.685 1.00 95.69 81 SER A CA 1
ATOM 621 C C . SER A 1 81 ? -22.781 -0.297 27.415 1.00 95.69 81 SER A C 1
ATOM 623 O O . SER A 1 81 ? -22.598 -0.527 28.608 1.00 95.69 81 SER A O 1
ATOM 625 N N . LYS A 1 82 ? -22.017 0.566 26.734 1.00 96.81 82 LYS A N 1
ATOM 626 C CA . LYS A 1 82 ? -20.867 1.269 27.319 1.00 96.81 82 LYS A CA 1
ATOM 627 C C . LYS A 1 82 ? -21.278 2.224 28.445 1.00 96.81 82 LYS A C 1
ATOM 629 O O . LYS A 1 82 ? -20.557 2.345 29.434 1.00 96.81 82 LYS A O 1
ATOM 634 N N . GLN A 1 83 ? -22.423 2.897 28.315 1.00 96.31 83 GLN A N 1
ATOM 635 C CA . GLN A 1 83 ? -22.968 3.761 29.368 1.00 96.31 83 GLN A CA 1
ATOM 636 C C . GLN A 1 83 ? -23.335 2.961 30.622 1.00 96.31 83 GLN A C 1
ATOM 638 O O . GLN A 1 83 ? -22.949 3.352 31.724 1.00 96.31 83 GLN A O 1
ATOM 643 N N . LEU A 1 84 ? -24.013 1.820 30.463 1.00 96.31 84 LEU A N 1
ATOM 644 C CA . LEU A 1 84 ? -24.341 0.929 31.577 1.00 96.31 84 LEU A CA 1
ATOM 645 C C . LEU A 1 84 ? -23.082 0.336 32.224 1.00 96.31 84 LEU A C 1
ATOM 647 O O . LEU A 1 84 ? -22.975 0.327 33.446 1.00 96.31 84 LEU A O 1
ATOM 651 N N . GLU A 1 85 ? -22.093 -0.093 31.436 1.00 96.25 85 GLU A N 1
ATOM 652 C CA . GLU A 1 85 ? -20.808 -0.581 31.958 1.00 96.25 85 GLU A CA 1
ATOM 653 C C . GLU A 1 85 ? -20.063 0.496 32.760 1.00 96.25 85 GLU A C 1
ATOM 655 O O . GLU A 1 85 ? -19.537 0.215 33.840 1.00 96.25 85 GLU A O 1
ATOM 660 N N . ALA A 1 86 ? -20.062 1.744 32.282 1.00 96.69 86 ALA A N 1
ATOM 661 C CA . ALA A 1 86 ? -19.485 2.872 33.006 1.00 96.69 86 ALA A CA 1
ATOM 662 C C . ALA A 1 86 ? -20.248 3.179 34.309 1.00 96.69 86 ALA A C 1
ATOM 664 O O . ALA A 1 86 ? -19.615 3.419 35.341 1.00 96.69 86 ALA A O 1
ATOM 665 N N . ALA A 1 87 ? -21.584 3.127 34.291 1.00 94.75 87 ALA A N 1
ATOM 666 C CA . ALA A 1 87 ? -22.423 3.325 35.474 1.00 94.75 87 ALA A CA 1
ATOM 667 C C . ALA A 1 87 ? -22.188 2.230 36.527 1.00 94.75 87 ALA A C 1
ATOM 669 O O . ALA A 1 87 ? -21.951 2.542 37.693 1.00 94.75 87 ALA A O 1
ATOM 670 N N . ILE A 1 88 ? -22.133 0.960 36.109 1.00 95.06 88 ILE A N 1
ATOM 671 C CA . ILE A 1 88 ? -21.795 -0.181 36.973 1.00 95.06 88 ILE A CA 1
ATOM 672 C C . ILE A 1 88 ? -20.399 -0.007 37.572 1.00 95.06 88 ILE A C 1
ATOM 674 O O . ILE A 1 88 ? -20.214 -0.219 38.769 1.00 95.06 88 ILE A O 1
ATOM 678 N N . LYS A 1 89 ? -19.407 0.399 36.767 1.00 95.75 89 LYS A N 1
ATOM 679 C CA . LYS A 1 89 ? -18.046 0.656 37.258 1.00 95.75 89 LYS A CA 1
ATOM 680 C C . LYS A 1 89 ? -18.032 1.757 38.323 1.00 95.75 89 LYS A C 1
ATOM 682 O O . LYS A 1 89 ? -17.345 1.608 39.328 1.00 95.75 89 LYS A O 1
ATOM 687 N N . LYS A 1 90 ? -18.795 2.837 38.122 1.00 93.25 90 LYS A N 1
ATOM 688 C CA . LYS A 1 90 ? -18.918 3.942 39.084 1.00 93.25 90 LYS A CA 1
ATOM 689 C C . LYS A 1 90 ? -19.609 3.499 40.376 1.00 93.25 90 LYS A C 1
ATOM 691 O O . LYS A 1 90 ? -19.123 3.833 41.451 1.00 93.25 90 LYS A O 1
ATOM 696 N N . ALA A 1 91 ? -20.696 2.736 40.278 1.00 90.31 91 ALA A N 1
ATOM 697 C CA . ALA A 1 91 ? -21.421 2.207 41.432 1.00 90.31 91 ALA A CA 1
ATOM 698 C C . ALA A 1 91 ? -20.548 1.247 42.262 1.00 90.31 91 ALA A C 1
ATOM 700 O O . ALA A 1 91 ? -20.461 1.388 43.476 1.00 90.31 91 ALA A O 1
ATOM 701 N N . LYS A 1 92 ? -19.797 0.351 41.605 1.00 90.06 92 LYS A N 1
ATOM 702 C CA . LYS A 1 92 ? -18.854 -0.573 42.265 1.00 90.06 92 LYS A CA 1
ATOM 703 C C . LYS A 1 92 ? -17.669 0.108 42.958 1.00 90.06 92 LYS A C 1
ATOM 705 O O . LYS A 1 92 ? -17.017 -0.524 43.780 1.00 90.06 92 LYS A O 1
ATOM 710 N N . ALA A 1 93 ? -17.347 1.351 42.604 1.00 90.19 93 ALA A N 1
ATOM 711 C CA . ALA A 1 93 ? -16.215 2.079 43.176 1.00 90.19 93 ALA A CA 1
ATOM 712 C C . ALA A 1 93 ? -16.537 2.763 44.521 1.00 90.19 93 ALA A C 1
ATOM 714 O O . ALA A 1 93 ? -15.634 3.319 45.147 1.00 90.19 93 ALA A O 1
ATOM 715 N N . ARG A 1 94 ? -17.801 2.756 44.967 1.00 86.62 94 ARG A N 1
ATOM 716 C CA . ARG A 1 94 ? -18.210 3.329 46.258 1.00 86.62 94 ARG A CA 1
ATOM 717 C C . ARG A 1 94 ? -17.792 2.385 47.399 1.00 86.62 94 ARG A C 1
ATOM 719 O O . ARG A 1 94 ? -18.056 1.191 47.330 1.00 86.62 94 ARG A O 1
ATOM 726 N N . LYS A 1 95 ? -17.092 2.911 48.418 1.00 69.19 95 LYS A N 1
ATOM 727 C CA . LYS A 1 95 ? -16.515 2.124 49.535 1.00 69.19 95 LYS A CA 1
ATOM 728 C C . LYS A 1 95 ? -17.551 1.654 50.559 1.00 69.19 95 LYS A C 1
ATOM 730 O O . LYS A 1 95 ? -17.389 0.584 51.133 1.00 69.19 95 LYS A O 1
ATOM 735 N N . GLU A 1 96 ? -18.595 2.443 50.768 1.00 67.56 96 GLU A N 1
ATOM 736 C CA . GLU A 1 96 ? -19.765 2.093 51.570 1.00 67.56 96 GLU A CA 1
ATOM 737 C C . GLU A 1 96 ? -20.965 2.063 50.626 1.00 67.56 96 GLU A C 1
ATOM 739 O O . GLU A 1 96 ? -21.044 2.885 49.712 1.00 67.56 96 GLU A O 1
ATOM 744 N N . SER A 1 97 ? -21.837 1.066 50.779 1.00 76.50 97 SER A N 1
ATOM 745 C CA . SER A 1 97 ? -22.997 0.885 49.902 1.00 76.50 97 SER A CA 1
ATOM 746 C C . SER A 1 97 ? -24.257 0.721 50.736 1.00 76.50 97 SER A C 1
ATOM 748 O O . SER A 1 97 ? -24.410 -0.291 51.436 1.00 76.50 97 SER A O 1
ATOM 750 N N . SER A 1 98 ? -25.159 1.695 50.643 1.00 83.94 98 SER A N 1
ATOM 751 C CA . SER A 1 98 ? -26.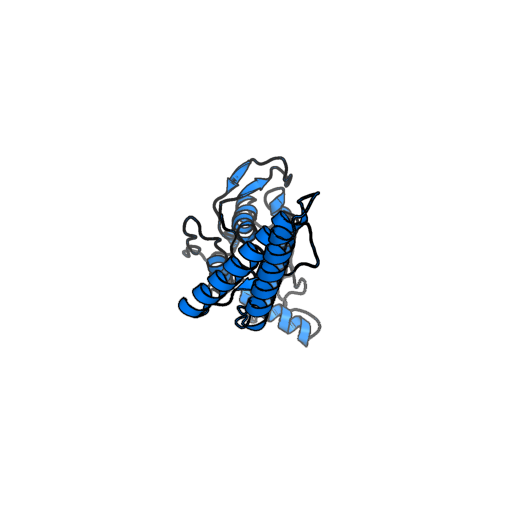496 1.610 51.222 1.00 83.94 98 SER A CA 1
ATOM 752 C C . SER A 1 98 ? -27.301 0.469 50.565 1.00 83.94 98 SER A C 1
ATOM 754 O O . SER A 1 98 ? -26.954 0.001 49.473 1.00 83.94 98 SER A O 1
ATOM 756 N N . PRO A 1 99 ? -28.384 -0.020 51.199 1.00 85.50 99 PRO A N 1
ATOM 757 C CA . PRO A 1 99 ? -29.291 -0.983 50.572 1.00 85.50 99 PRO A CA 1
ATOM 758 C C . PRO A 1 99 ? -29.835 -0.502 49.217 1.00 85.50 99 PRO A C 1
ATOM 760 O O . PRO A 1 99 ? -29.946 -1.299 48.288 1.00 85.50 99 PRO A O 1
ATOM 763 N N . GLU A 1 100 ? -30.096 0.801 49.081 1.00 85.94 100 GLU A N 1
ATOM 764 C CA . GLU A 1 100 ? -30.562 1.425 47.836 1.00 85.94 100 GLU A CA 1
ATOM 765 C C . GLU A 1 100 ? -29.484 1.387 46.744 1.00 85.94 100 GLU A C 1
ATOM 767 O O . GLU A 1 100 ? -29.775 1.056 45.600 1.00 85.94 100 GLU A O 1
ATOM 772 N N . GLU A 1 101 ? -28.219 1.632 47.091 1.00 86.62 101 GLU A N 1
ATOM 773 C CA . GLU A 1 101 ? -27.102 1.579 46.136 1.00 86.62 101 GLU A CA 1
ATOM 774 C C . GLU A 1 101 ? -26.795 0.147 45.675 1.00 86.62 101 GLU A C 1
ATOM 776 O O . GLU A 1 101 ? -26.395 -0.080 44.529 1.00 86.62 101 GLU A O 1
ATOM 781 N N . LYS A 1 102 ? -27.010 -0.846 46.549 1.00 87.81 102 LYS A N 1
ATOM 782 C CA . LYS A 1 102 ? -26.924 -2.269 46.183 1.00 87.81 102 LYS A CA 1
ATOM 783 C C . LYS A 1 102 ? -28.036 -2.659 45.210 1.00 87.81 102 LYS A C 1
ATOM 785 O O . LYS A 1 102 ? -27.763 -3.383 44.252 1.00 87.81 102 LYS A O 1
ATOM 790 N N . GLN A 1 103 ? -29.252 -2.159 45.432 1.00 91.06 103 GLN A N 1
ATOM 791 C CA . GLN A 1 103 ? -30.374 -2.365 44.520 1.00 91.06 103 GLN A CA 1
ATOM 792 C C . GLN A 1 103 ? -30.130 -1.673 43.169 1.00 91.06 103 GLN A C 1
ATOM 794 O O . GLN A 1 103 ? -30.283 -2.307 42.130 1.00 91.06 103 GLN A O 1
ATOM 799 N N . GLU A 1 104 ? -29.643 -0.427 43.167 1.00 91.12 104 GLU A N 1
ATOM 800 C CA . GLU A 1 104 ? -29.275 0.309 41.947 1.00 91.12 104 GLU A CA 1
ATOM 801 C C . GLU A 1 104 ? -28.235 -0.463 41.117 1.00 91.12 104 GLU A C 1
ATOM 803 O O . GLU A 1 104 ? -28.374 -0.608 39.899 1.00 91.12 104 GLU A O 1
ATOM 808 N N . LEU A 1 105 ? -27.199 -1.008 41.765 1.00 92.25 105 LEU A N 1
ATOM 809 C CA . LEU A 1 105 ? -26.191 -1.829 41.095 1.00 92.25 105 LEU A CA 1
ATOM 810 C C . LEU A 1 105 ? -26.802 -3.099 40.482 1.00 92.25 105 LEU A C 1
ATOM 812 O O . LEU A 1 105 ? -26.475 -3.429 39.338 1.00 92.25 105 LEU A O 1
ATOM 816 N N . ALA A 1 106 ? -27.675 -3.795 41.215 1.00 94.50 106 ALA A N 1
ATOM 817 C CA . ALA A 1 106 ? -28.362 -4.987 40.722 1.00 94.50 106 ALA A CA 1
ATOM 818 C C . ALA A 1 106 ? -29.242 -4.664 39.502 1.00 94.50 106 ALA A C 1
ATOM 820 O O . ALA A 1 106 ? -29.177 -5.366 38.490 1.00 94.50 106 ALA A O 1
ATOM 821 N N . ASP A 1 107 ? -29.976 -3.551 39.544 1.00 95.75 107 ASP A N 1
ATOM 822 C CA . ASP A 1 107 ? -30.822 -3.087 38.444 1.00 95.75 107 ASP A CA 1
ATOM 823 C C . ASP A 1 107 ? -29.992 -2.717 37.205 1.00 95.75 107 ASP A C 1
ATOM 825 O O . ASP A 1 107 ? -30.345 -3.073 36.077 1.00 95.75 107 ASP A O 1
ATOM 829 N N . LEU A 1 108 ? -28.859 -2.029 37.385 1.00 96.12 108 LEU A N 1
ATOM 830 C CA . LEU A 1 108 ? -27.937 -1.705 36.292 1.00 96.12 108 LEU A CA 1
ATOM 831 C C . LEU A 1 108 ? -27.336 -2.968 35.661 1.00 96.12 108 LEU A C 1
ATOM 833 O O . LEU A 1 108 ? -27.221 -3.051 34.436 1.00 96.12 108 LEU A O 1
ATOM 837 N N . GLN A 1 109 ? -26.977 -3.965 36.474 1.00 96.50 109 GLN A N 1
ATOM 838 C CA . GLN A 1 109 ? -26.475 -5.252 35.992 1.00 96.50 109 GLN A CA 1
ATOM 839 C C . GLN A 1 109 ? -27.548 -6.037 35.231 1.00 96.50 109 GLN A C 1
ATOM 841 O O . GLN A 1 109 ? -27.249 -6.586 34.169 1.00 96.50 109 GLN A O 1
ATOM 846 N N . ALA A 1 110 ? -28.790 -6.046 35.720 1.00 97.38 110 ALA A N 1
ATOM 847 C CA . ALA A 1 110 ? -29.922 -6.663 35.033 1.00 97.38 110 ALA A CA 1
ATOM 848 C C . ALA A 1 110 ? -30.202 -5.979 33.684 1.00 97.38 110 ALA A C 1
ATOM 850 O O . ALA A 1 110 ? -30.342 -6.662 32.669 1.00 97.38 110 ALA A O 1
ATOM 851 N N . LYS A 1 111 ? -30.180 -4.638 33.640 1.00 96.75 111 LYS A N 1
ATOM 852 C CA . LYS A 1 111 ? -30.307 -3.857 32.397 1.00 96.75 111 LYS A CA 1
ATOM 853 C C . LYS A 1 111 ? -29.190 -4.169 31.404 1.00 96.75 111 LYS A C 1
ATOM 855 O O . LYS A 1 111 ? -29.473 -4.371 30.228 1.00 96.75 111 LYS A O 1
ATOM 860 N N . LEU A 1 112 ? -27.933 -4.240 31.855 1.00 96.50 112 LEU A N 1
ATOM 861 C CA . LEU A 1 112 ? -26.810 -4.583 30.977 1.00 96.50 112 LEU A CA 1
ATOM 862 C C . LEU A 1 112 ? -26.931 -6.015 30.445 1.00 96.50 112 LEU A C 1
ATOM 864 O O . LEU A 1 112 ? -26.633 -6.247 29.277 1.00 96.50 112 LEU A O 1
ATOM 868 N N . LYS A 1 113 ? -27.370 -6.965 31.280 1.00 97.31 113 LYS A N 1
ATOM 869 C CA . LYS A 1 113 ? -27.600 -8.355 30.869 1.00 97.31 113 LYS A CA 1
ATOM 870 C C . LYS A 1 113 ? -28.681 -8.436 29.789 1.00 97.31 113 LYS A C 1
ATOM 872 O O . LYS A 1 113 ? -28.404 -8.963 28.717 1.00 97.31 113 LYS A O 1
ATOM 877 N N . ALA A 1 114 ? -29.852 -7.849 30.037 1.00 96.19 114 ALA A N 1
ATOM 878 C CA . ALA A 1 114 ? -30.953 -7.823 29.075 1.00 96.19 114 ALA A CA 1
ATOM 879 C C . ALA A 1 114 ? -30.548 -7.131 27.763 1.00 96.19 114 ALA A C 1
ATOM 881 O O . ALA A 1 114 ? -30.888 -7.597 26.677 1.00 96.19 114 ALA A O 1
ATOM 882 N N . LEU A 1 115 ? -29.766 -6.048 27.849 1.00 95.31 115 LEU A N 1
ATOM 883 C CA . LEU A 1 115 ? -29.237 -5.376 26.668 1.00 95.31 115 LEU A CA 1
ATOM 884 C C . LEU A 1 115 ? -28.287 -6.295 25.889 1.00 95.31 115 LEU A C 1
ATOM 886 O O . LEU A 1 115 ? -28.469 -6.457 24.692 1.00 95.31 115 LEU A O 1
ATOM 890 N N . LYS A 1 116 ? -27.330 -6.962 26.545 1.00 93.81 116 LYS A N 1
ATOM 891 C CA . LYS A 1 116 ? -26.411 -7.899 25.873 1.00 93.81 116 LYS A CA 1
ATOM 892 C C . LYS A 1 116 ? -27.131 -9.090 25.231 1.00 93.81 116 LYS A C 1
ATOM 894 O O . LYS A 1 116 ? -26.698 -9.546 24.179 1.00 93.81 116 LYS A O 1
ATOM 899 N N . GLU A 1 117 ? -28.216 -9.578 25.828 1.00 94.62 117 GLU A N 1
ATOM 900 C CA . GLU A 1 117 ? -29.055 -10.641 25.250 1.00 94.62 117 GLU A CA 1
ATOM 901 C C . GLU A 1 117 ? -29.824 -10.159 24.009 1.00 94.62 117 GLU A C 1
ATOM 903 O O . GLU A 1 117 ? -29.974 -10.906 23.047 1.00 94.62 117 GLU A O 1
ATOM 908 N N . ALA A 1 118 ? -30.241 -8.891 23.986 1.00 93.31 118 ALA A N 1
ATOM 909 C CA . ALA A 1 118 ? -30.875 -8.244 22.837 1.00 93.31 118 ALA A CA 1
ATOM 910 C C . ALA A 1 118 ? -29.867 -7.668 21.817 1.00 93.31 118 ALA A C 1
ATOM 912 O O . ALA A 1 118 ? -30.218 -6.783 21.028 1.00 93.31 118 ALA A O 1
ATOM 913 N N . ALA A 1 119 ? -28.604 -8.112 21.842 1.00 91.00 119 ALA A N 1
ATOM 914 C CA . ALA A 1 119 ? -27.563 -7.554 20.991 1.00 91.00 119 ALA A CA 1
ATOM 915 C C . ALA A 1 119 ? -27.821 -7.831 19.499 1.00 91.00 119 ALA A C 1
ATOM 917 O O . ALA A 1 119 ? -27.975 -8.988 19.097 1.00 91.00 119 ALA A O 1
ATOM 918 N N . PRO A 1 120 ? -27.827 -6.794 18.638 1.00 91.19 120 PRO A N 1
ATOM 919 C CA . PRO A 1 120 ? -27.873 -7.000 17.200 1.00 91.19 120 PRO A CA 1
ATOM 920 C C . PRO A 1 120 ? -26.601 -7.708 16.721 1.00 91.19 120 PRO A C 1
ATOM 922 O O . PRO A 1 120 ? -25.518 -7.515 17.279 1.00 91.19 120 PRO A O 1
ATOM 925 N N . ALA A 1 121 ? -26.718 -8.478 15.634 1.00 91.38 121 ALA A N 1
ATOM 926 C CA . ALA A 1 121 ? -25.577 -9.161 15.031 1.00 91.38 121 ALA A CA 1
ATOM 927 C C . ALA A 1 121 ? -24.433 -8.165 14.737 1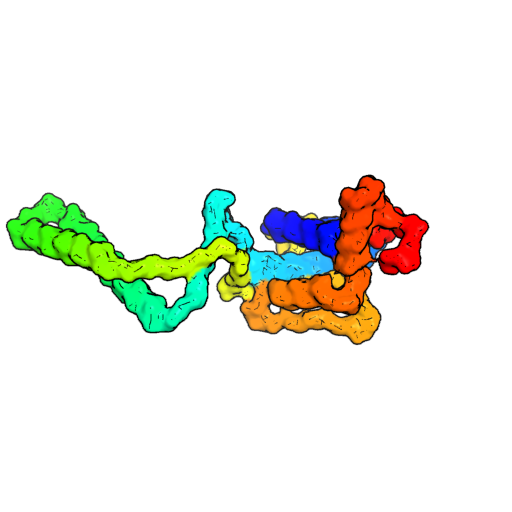.00 91.38 121 ALA A C 1
ATOM 929 O O . ALA A 1 121 ? -24.704 -7.126 14.107 1.00 91.38 121 ALA A O 1
ATOM 930 N N . PRO A 1 122 ? -23.179 -8.480 15.133 1.00 91.44 122 PRO A N 1
ATOM 931 C CA . PRO A 1 122 ? -22.026 -7.619 14.907 1.00 91.44 122 PRO A CA 1
ATOM 932 C C . PRO A 1 122 ? -21.941 -7.117 13.470 1.00 91.44 122 PRO A C 1
ATOM 934 O O . PRO A 1 122 ? -22.308 -7.817 12.516 1.00 91.44 122 PRO A O 1
ATOM 937 N N . LEU A 1 123 ? -21.466 -5.882 13.304 1.00 92.75 123 LEU A N 1
ATOM 938 C CA . LEU A 1 123 ? -21.211 -5.366 11.966 1.00 92.75 123 LEU A CA 1
ATOM 939 C C . LEU A 1 123 ? -20.142 -6.238 11.295 1.00 92.75 123 LEU A C 1
ATOM 941 O O . LEU A 1 123 ? -19.108 -6.503 11.912 1.00 92.75 123 LEU A O 1
ATOM 945 N N . PRO A 1 124 ? -20.391 -6.712 10.063 1.00 94.38 124 PRO A N 1
ATOM 946 C CA . PRO A 1 124 ? -19.438 -7.543 9.359 1.00 94.38 124 PRO A CA 1
ATOM 947 C C . PRO A 1 124 ? -18.181 -6.726 9.070 1.00 94.38 124 PRO A C 1
ATOM 949 O O . PRO A 1 124 ? -18.248 -5.551 8.700 1.00 94.38 124 PRO A O 1
ATOM 952 N N . LYS A 1 125 ? -17.032 -7.367 9.244 1.00 93.12 125 LYS A N 1
ATOM 953 C CA . LYS A 1 125 ? -15.720 -6.796 8.970 1.00 93.12 125 LYS A CA 1
ATOM 954 C C . LYS A 1 125 ? -14.982 -7.680 7.980 1.00 93.12 125 LYS A C 1
ATOM 956 O O . LYS A 1 125 ? -15.234 -8.881 7.918 1.00 93.12 125 LYS A O 1
ATOM 961 N N . ALA A 1 126 ? -14.058 -7.083 7.247 1.00 92.25 126 ALA A N 1
ATOM 962 C CA . ALA A 1 126 ? -13.091 -7.803 6.438 1.00 92.25 126 ALA A CA 1
ATOM 963 C C . ALA A 1 126 ? -11.678 -7.371 6.818 1.00 92.25 126 ALA A C 1
ATOM 965 O O . ALA A 1 126 ? -11.459 -6.235 7.240 1.00 92.25 126 ALA A O 1
ATOM 966 N N . ILE A 1 127 ? -10.725 -8.285 6.646 1.00 91.38 127 ILE A N 1
ATOM 967 C CA . ILE A 1 127 ? -9.306 -7.947 6.688 1.00 91.38 127 ILE A CA 1
ATOM 968 C C . ILE A 1 127 ? -9.009 -7.225 5.378 1.00 91.38 127 ILE A C 1
ATOM 970 O O . ILE A 1 127 ? -9.115 -7.822 4.305 1.00 91.38 127 ILE A O 1
ATOM 974 N N . SER A 1 128 ? -8.693 -5.938 5.451 1.00 89.06 128 SER A N 1
ATOM 975 C CA . SER A 1 128 ? -8.424 -5.138 4.263 1.00 89.06 128 SER A CA 1
ATOM 976 C C . SER A 1 128 ? -7.414 -4.038 4.535 1.00 89.06 128 SER A C 1
ATOM 978 O O . SER A 1 128 ? -7.273 -3.511 5.638 1.00 89.06 128 SER A O 1
ATOM 980 N N . VAL A 1 129 ? -6.730 -3.662 3.463 1.00 89.06 129 VAL A N 1
ATOM 981 C CA . VAL A 1 129 ? -5.940 -2.442 3.404 1.00 89.06 129 VAL A CA 1
ATOM 982 C C . VAL A 1 129 ? -6.885 -1.262 3.176 1.00 89.06 129 VAL A C 1
ATOM 984 O O . VAL A 1 129 ? -7.744 -1.323 2.292 1.00 89.06 129 VAL A O 1
ATOM 987 N N . HIS A 1 130 ? -6.708 -0.181 3.930 1.00 88.12 130 HIS A N 1
ATOM 988 C CA . HIS A 1 130 ? -7.442 1.069 3.731 1.00 88.12 130 HIS A CA 1
ATOM 989 C C . HIS A 1 130 ? -6.505 2.271 3.774 1.00 88.12 130 HIS A C 1
ATOM 991 O O . HIS A 1 130 ? -5.349 2.162 4.173 1.00 88.12 130 HIS A O 1
ATOM 997 N N . ASP A 1 131 ? -7.005 3.413 3.331 1.00 91.25 131 ASP A N 1
ATOM 998 C CA . ASP A 1 131 ? -6.229 4.643 3.265 1.00 91.25 131 ASP A CA 1
ATOM 999 C C . ASP A 1 131 ? -6.118 5.269 4.662 1.00 91.25 131 ASP A C 1
ATOM 1001 O O . ASP A 1 131 ? -7.042 5.173 5.476 1.00 91.25 131 ASP A O 1
ATOM 1005 N N . GLU A 1 132 ? -4.982 5.899 4.952 1.00 89.88 132 GLU A N 1
ATOM 1006 C CA . GLU A 1 132 ? -4.812 6.662 6.188 1.00 89.88 132 GLU A CA 1
ATOM 1007 C C . GLU A 1 132 ? -5.772 7.858 6.226 1.00 89.88 132 GLU A C 1
ATOM 1009 O O . GLU A 1 132 ? -6.176 8.401 5.197 1.00 89.88 132 GLU A O 1
ATOM 1014 N N . THR A 1 133 ? -6.124 8.313 7.431 1.00 85.62 133 THR A N 1
ATOM 1015 C CA . THR A 1 133 ? -7.034 9.465 7.593 1.00 85.62 133 THR A CA 1
ATOM 1016 C C . THR A 1 133 ? -6.446 10.767 7.054 1.00 85.62 133 THR A C 1
ATOM 1018 O O . THR A 1 133 ? -7.191 11.690 6.726 1.00 85.62 133 THR A O 1
ATOM 1021 N N . LYS A 1 134 ? -5.114 10.838 6.966 1.00 88.88 134 LYS A N 1
ATOM 1022 C CA . LYS A 1 134 ? -4.363 11.934 6.362 1.00 88.88 134 LYS A CA 1
ATOM 1023 C C . LYS A 1 134 ? -3.419 11.367 5.316 1.00 88.88 134 LYS A C 1
ATOM 1025 O O . LYS A 1 134 ? -2.477 10.650 5.646 1.00 88.88 134 LYS A O 1
ATOM 1030 N N . ALA A 1 135 ? -3.699 11.702 4.067 1.00 93.69 135 ALA A N 1
ATOM 1031 C CA . ALA A 1 135 ? -2.913 11.301 2.920 1.00 93.69 135 ALA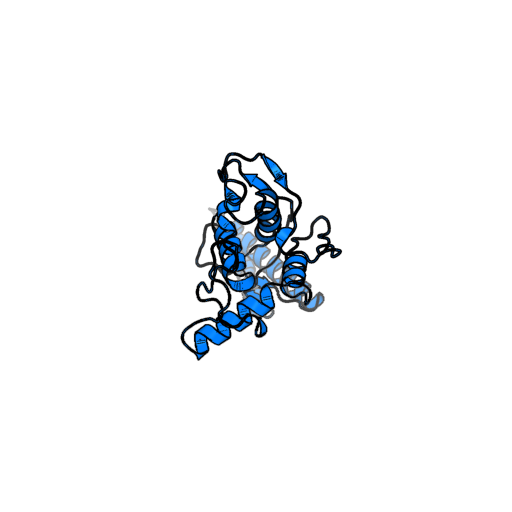 A CA 1
ATOM 1032 C C . ALA A 1 135 ? -2.135 12.512 2.391 1.00 93.69 135 ALA A C 1
ATOM 1034 O O . ALA A 1 135 ? -2.711 13.421 1.782 1.00 93.69 135 ALA A O 1
ATOM 1035 N N . GLU A 1 136 ? -0.830 12.524 2.641 1.00 92.44 136 GLU A N 1
ATOM 1036 C CA . GLU A 1 136 ? 0.058 13.668 2.428 1.00 92.44 136 GLU A CA 1
ATOM 1037 C C . GLU A 1 136 ? 1.321 13.245 1.669 1.00 92.44 136 GLU A C 1
ATOM 1039 O O . GLU A 1 136 ? 1.671 12.063 1.596 1.00 92.44 136 GLU A O 1
ATOM 1044 N N . ASP A 1 137 ? 1.991 14.230 1.082 1.00 95.62 137 ASP A N 1
ATOM 1045 C CA . ASP A 1 137 ? 3.274 14.039 0.417 1.00 95.62 137 ASP A CA 1
ATOM 1046 C C . ASP A 1 137 ? 4.359 13.691 1.438 1.00 95.62 137 ASP A C 1
ATOM 1048 O O . ASP A 1 137 ? 4.318 14.130 2.591 1.00 95.62 137 ASP A O 1
ATOM 1052 N N . TYR A 1 138 ? 5.331 12.875 1.030 1.00 95.62 138 TYR A N 1
ATOM 1053 C CA . TYR A 1 138 ? 6.383 12.429 1.934 1.00 95.62 138 TYR A CA 1
ATOM 1054 C C . TYR A 1 138 ? 7.688 13.166 1.663 1.00 95.62 138 TYR A C 1
ATOM 1056 O O . TYR A 1 138 ? 8.108 13.332 0.519 1.00 95.62 138 TYR A O 1
ATOM 1064 N N . ALA A 1 139 ? 8.337 13.601 2.740 1.00 96.75 139 ALA A N 1
ATOM 1065 C CA . ALA A 1 139 ? 9.634 14.245 2.662 1.00 96.75 139 ALA A CA 1
ATOM 1066 C C . ALA A 1 139 ? 10.716 13.253 2.234 1.00 96.75 139 ALA A C 1
ATOM 1068 O O . ALA A 1 139 ? 10.845 12.154 2.787 1.00 96.75 139 ALA A O 1
ATOM 1069 N N . LEU A 1 140 ? 11.524 13.681 1.269 1.00 96.75 140 LEU A N 1
ATOM 1070 C CA . LEU A 1 140 ? 12.699 12.952 0.825 1.00 96.75 140 LEU A CA 1
ATOM 1071 C C . LEU A 1 140 ? 13.668 12.784 1.996 1.00 96.75 140 LEU A C 1
ATOM 1073 O O . LEU A 1 140 ? 14.050 13.752 2.650 1.00 96.75 140 LEU A O 1
ATOM 1077 N N . CYS A 1 141 ? 14.071 11.550 2.291 1.00 97.25 141 CYS A N 1
ATOM 1078 C CA . CYS A 1 141 ? 15.029 11.291 3.362 1.00 97.25 141 CYS A CA 1
ATOM 1079 C C . CYS A 1 141 ? 16.453 11.454 2.824 1.00 97.25 141 CYS A C 1
ATOM 1081 O O . CYS A 1 141 ? 16.890 10.717 1.935 1.00 97.25 141 CYS A O 1
ATOM 1083 N N . ILE A 1 142 ? 17.198 12.415 3.369 1.00 96.12 142 ILE A N 1
ATOM 1084 C CA . ILE A 1 142 ? 18.548 12.748 2.914 1.00 96.12 142 ILE A CA 1
ATOM 1085 C C . ILE A 1 142 ? 19.450 11.534 3.137 1.00 96.12 142 ILE A C 1
ATOM 1087 O O . ILE A 1 142 ? 19.598 11.046 4.259 1.00 96.12 142 ILE A O 1
ATOM 1091 N N . ARG A 1 143 ? 20.032 11.016 2.047 1.00 94.81 143 ARG A N 1
ATOM 1092 C CA . ARG A 1 143 ? 20.835 9.781 2.051 1.00 94.81 143 ARG A CA 1
ATOM 1093 C C . ARG A 1 143 ? 20.096 8.577 2.661 1.00 94.81 143 ARG A C 1
ATOM 1095 O O . ARG A 1 143 ? 20.721 7.705 3.256 1.00 94.81 143 ARG A O 1
ATOM 1102 N N . GLY A 1 144 ? 18.764 8.545 2.545 1.00 93.94 144 GLY A N 1
ATOM 1103 C CA . GLY A 1 144 ? 17.910 7.480 3.075 1.00 93.94 144 GLY A CA 1
ATOM 1104 C C . GLY A 1 144 ? 17.737 7.476 4.598 1.00 93.94 144 GLY A C 1
ATOM 1105 O O . GLY A 1 144 ? 17.162 6.521 5.136 1.00 93.94 144 GLY A O 1
ATOM 1106 N N . ASN A 1 145 ? 18.214 8.515 5.296 1.00 95.69 145 ASN A N 1
ATOM 1107 C CA . ASN A 1 145 ? 18.078 8.654 6.742 1.00 95.69 145 ASN A CA 1
ATOM 1108 C C . ASN A 1 145 ? 16.692 9.200 7.109 1.00 95.69 145 ASN A C 1
ATOM 1110 O O . ASN A 1 145 ? 16.399 10.377 6.918 1.00 95.69 145 ASN A O 1
ATOM 1114 N N . VAL A 1 146 ? 15.858 8.350 7.704 1.00 94.94 146 VAL A N 1
ATOM 1115 C CA . VAL A 1 146 ? 14.466 8.665 8.073 1.00 94.94 146 VAL A CA 1
ATOM 1116 C C . VAL A 1 146 ? 14.326 9.764 9.131 1.00 94.94 146 VAL A C 1
ATOM 1118 O O . VAL A 1 146 ? 13.227 10.274 9.333 1.00 94.94 146 VAL A O 1
ATOM 1121 N N . HIS A 1 147 ? 15.418 10.110 9.815 1.00 95.88 147 HIS A N 1
ATOM 1122 C CA . HIS A 1 147 ? 15.477 11.188 10.803 1.00 95.88 147 HIS A CA 1
ATOM 1123 C C . HIS A 1 147 ? 15.995 12.505 10.216 1.00 95.88 147 HIS A C 1
ATOM 1125 O O . HIS A 1 147 ? 15.973 13.524 10.901 1.00 95.88 147 HIS A O 1
ATOM 1131 N N . GLN A 1 148 ? 16.455 12.498 8.962 1.00 96.75 148 GLN A N 1
ATOM 1132 C CA . GLN A 1 148 ? 16.956 13.672 8.262 1.00 96.75 148 GLN A CA 1
ATOM 1133 C C . GLN A 1 148 ? 16.109 13.914 7.010 1.00 96.75 148 GLN A C 1
ATOM 1135 O O . GLN A 1 148 ? 16.411 13.432 5.918 1.00 96.75 148 GLN A O 1
ATOM 1140 N N . LEU A 1 149 ? 15.014 14.643 7.198 1.00 96.62 149 LEU A N 1
ATOM 1141 C CA . LEU A 1 149 ? 14.053 14.952 6.145 1.00 96.62 149 LEU A CA 1
ATOM 1142 C C . LEU A 1 149 ? 14.498 16.194 5.359 1.00 96.62 149 LEU A C 1
ATOM 1144 O O . LEU A 1 149 ? 14.953 17.171 5.951 1.00 96.62 149 LEU A O 1
ATOM 1148 N N . GLY A 1 150 ? 14.386 16.125 4.037 1.00 96.31 150 GLY A N 1
ATOM 1149 C CA . GLY A 1 150 ? 14.490 17.253 3.116 1.00 96.31 150 GLY A CA 1
ATOM 1150 C C . GLY A 1 150 ? 13.106 17.738 2.686 1.00 96.31 150 GLY A C 1
ATOM 1151 O O . GLY A 1 150 ? 12.141 17.641 3.445 1.00 96.31 150 GLY A O 1
ATOM 1152 N N . GLU A 1 151 ? 13.008 18.229 1.453 1.00 96.38 151 GLU A N 1
ATOM 1153 C CA . GLU A 1 151 ? 11.754 18.765 0.922 1.00 96.38 151 GLU A CA 1
ATOM 1154 C C . GLU A 1 151 ? 10.685 17.671 0.708 1.00 96.38 151 GLU A C 1
ATOM 1156 O O . GLU A 1 151 ? 11.017 16.536 0.329 1.00 96.38 151 GLU A O 1
ATOM 1161 N N . PRO A 1 152 ? 9.395 17.988 0.937 1.00 96.56 152 PRO A N 1
ATOM 1162 C CA . PRO A 1 152 ? 8.274 17.151 0.523 1.00 96.56 152 PRO A CA 1
ATOM 1163 C C . PRO A 1 152 ? 8.304 16.881 -0.980 1.00 96.56 152 PRO A C 1
ATOM 1165 O O . PRO A 1 152 ? 8.431 17.805 -1.783 1.00 96.56 152 PRO A O 1
ATOM 1168 N N . VAL A 1 153 ? 8.147 15.615 -1.362 1.00 97.00 153 VAL A N 1
ATOM 1169 C CA . VAL A 1 153 ? 8.041 15.217 -2.765 1.00 97.00 153 VAL A CA 1
ATOM 1170 C C . VAL A 1 153 ? 6.581 14.912 -3.089 1.00 97.00 153 VAL A C 1
ATOM 1172 O O . VAL A 1 153 ? 5.998 14.042 -2.428 1.00 97.00 153 VAL A O 1
ATOM 1175 N N . PRO A 1 154 ? 5.987 15.579 -4.098 1.00 96.00 154 PRO A N 1
ATOM 1176 C CA . PRO A 1 154 ? 4.639 15.270 -4.547 1.00 96.00 154 PRO A CA 1
ATOM 1177 C C . PRO A 1 154 ? 4.484 13.791 -4.879 1.00 96.00 154 PRO A C 1
ATOM 1179 O O . PRO A 1 154 ? 5.331 13.197 -5.551 1.00 96.00 154 PRO A O 1
ATOM 1182 N N . ARG A 1 155 ? 3.387 13.186 -4.422 1.00 97.06 155 ARG A N 1
ATOM 1183 C CA . ARG A 1 155 ? 3.082 11.791 -4.754 1.00 97.06 155 ARG A CA 1
ATOM 1184 C C . ARG A 1 155 ? 2.960 11.580 -6.258 1.00 97.06 155 ARG A C 1
ATOM 1186 O O . ARG A 1 155 ? 2.406 12.408 -6.977 1.00 97.06 155 ARG A O 1
ATOM 1193 N N . GLY A 1 156 ? 3.459 10.438 -6.717 1.00 96.06 156 GLY A N 1
ATOM 1194 C CA . GLY A 1 156 ? 3.632 10.166 -8.139 1.00 96.06 156 GLY A CA 1
ATOM 1195 C C . GLY A 1 156 ? 4.232 8.791 -8.416 1.00 96.06 156 GLY A C 1
ATOM 1196 O O . GLY A 1 156 ? 4.214 7.906 -7.562 1.00 96.06 156 GLY A O 1
ATOM 1197 N N . PHE A 1 157 ? 4.743 8.612 -9.634 1.00 95.50 157 PHE A N 1
ATOM 1198 C CA . PHE A 1 157 ? 5.121 7.311 -10.201 1.00 95.50 157 PHE A CA 1
ATOM 1199 C C . PHE A 1 157 ? 6.492 7.382 -10.878 1.00 95.50 157 PHE A C 1
ATOM 1201 O O . PHE A 1 157 ? 6.998 8.476 -11.125 1.00 95.50 157 PHE A O 1
ATOM 1208 N N . LEU A 1 158 ? 7.057 6.223 -11.239 1.00 94.75 158 LEU A N 1
ATOM 1209 C CA . LEU A 1 158 ? 8.329 6.151 -11.965 1.00 94.75 158 LEU A CA 1
ATOM 1210 C C . LEU A 1 158 ? 8.215 6.786 -13.351 1.00 94.75 158 LEU A C 1
ATOM 1212 O O . LEU A 1 158 ? 7.621 6.201 -14.265 1.00 94.75 158 LEU A O 1
ATOM 1216 N N . GLN A 1 159 ? 8.864 7.931 -13.532 1.00 92.81 159 GLN A N 1
ATOM 1217 C CA . GLN A 1 159 ? 8.822 8.691 -14.777 1.00 92.81 159 GLN A CA 1
ATOM 1218 C C . GLN A 1 159 ? 9.511 7.944 -15.919 1.00 92.81 159 GLN A C 1
ATOM 1220 O O . GLN A 1 159 ? 9.042 7.985 -17.053 1.00 92.81 159 GLN A O 1
ATOM 1225 N N . VAL A 1 160 ? 10.573 7.187 -15.623 1.00 92.19 160 VAL A N 1
ATOM 1226 C CA . VAL A 1 160 ? 11.323 6.407 -16.626 1.00 92.19 160 VAL A CA 1
ATOM 1227 C C . VAL A 1 160 ? 10.466 5.365 -17.356 1.00 92.19 160 VAL A C 1
ATOM 1229 O O . VAL A 1 160 ? 10.772 4.995 -18.486 1.00 92.19 160 VAL A O 1
ATOM 1232 N N . THR A 1 161 ? 9.384 4.898 -16.731 1.00 91.38 161 THR A N 1
ATOM 1233 C CA . THR A 1 161 ? 8.491 3.887 -17.321 1.00 91.38 161 THR A CA 1
ATOM 1234 C C . THR A 1 161 ? 7.271 4.494 -18.011 1.00 91.38 161 THR A C 1
ATOM 1236 O O . THR A 1 161 ? 6.475 3.762 -18.593 1.00 91.38 161 THR A O 1
ATOM 1239 N N . LEU A 1 162 ? 7.104 5.819 -17.963 1.00 89.81 162 LEU A N 1
ATOM 1240 C CA . LEU A 1 162 ? 6.007 6.48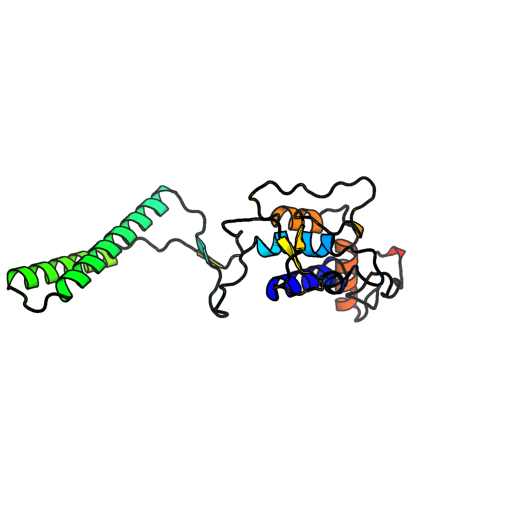5 -18.649 1.00 89.81 162 LEU A CA 1
ATOM 1241 C C . LEU A 1 162 ? 6.283 6.529 -20.157 1.00 89.81 162 LEU A C 1
ATOM 1243 O O . LEU A 1 162 ? 7.329 7.034 -20.581 1.00 89.81 162 LEU A O 1
ATOM 1247 N N . PRO A 1 163 ? 5.356 6.040 -20.996 1.00 85.94 163 PRO A N 1
ATOM 1248 C CA . PRO A 1 163 ? 5.493 6.170 -22.436 1.00 85.94 163 PRO A CA 1
ATOM 1249 C C . PRO A 1 163 ? 5.566 7.639 -22.856 1.00 85.94 163 PRO A C 1
ATOM 1251 O O . PRO A 1 163 ? 4.917 8.515 -22.280 1.00 85.94 163 PRO A O 1
ATOM 1254 N N . LYS A 1 164 ? 6.331 7.925 -23.914 1.00 84.81 164 LYS A N 1
ATOM 1255 C CA . LYS A 1 164 ? 6.429 9.287 -24.454 1.00 84.81 164 LYS A CA 1
ATOM 1256 C C . LYS A 1 164 ? 5.035 9.832 -24.783 1.00 84.81 164 LYS A C 1
ATOM 1258 O O . LYS A 1 164 ? 4.214 9.145 -25.388 1.00 84.81 164 LYS A O 1
ATOM 1263 N N . GLY A 1 165 ? 4.781 11.076 -24.381 1.00 84.25 165 GLY A N 1
ATOM 1264 C CA . GLY A 1 165 ? 3.502 11.755 -24.605 1.00 84.25 165 GLY A CA 1
ATOM 1265 C C . GLY A 1 165 ? 2.362 11.320 -23.678 1.00 84.25 165 GLY A C 1
ATOM 1266 O O . GLY A 1 165 ? 1.263 11.845 -23.824 1.00 84.25 165 GLY A O 1
ATOM 1267 N N . HIS A 1 166 ? 2.600 10.406 -22.732 1.00 85.44 166 HIS A N 1
ATOM 1268 C CA . HIS A 1 166 ? 1.608 10.023 -21.729 1.00 85.44 166 HIS A CA 1
ATOM 1269 C C . HIS A 1 166 ? 1.833 10.807 -20.438 1.00 85.44 166 HIS A C 1
ATOM 1271 O O . HIS A 1 166 ? 2.970 11.043 -20.027 1.00 85.44 166 HIS A O 1
ATOM 1277 N N . GLN A 1 167 ? 0.737 11.209 -19.798 1.00 85.62 167 GLN A N 1
ATOM 1278 C CA . GLN A 1 167 ? 0.777 11.778 -18.458 1.00 85.62 167 GLN A CA 1
ATOM 1279 C C . GLN A 1 167 ? 0.428 10.699 -17.433 1.00 85.62 167 GLN A C 1
ATOM 1281 O O . GLN A 1 167 ? -0.459 9.880 -17.691 1.00 85.62 167 GLN A O 1
ATOM 1286 N N . PRO A 1 168 ? 1.101 10.683 -16.272 1.00 86.75 168 PRO A N 1
ATOM 1287 C CA . PRO A 1 168 ? 0.705 9.794 -15.197 1.00 86.75 168 PRO A CA 1
ATOM 1288 C C . PRO A 1 168 ? -0.689 10.173 -14.664 1.00 86.75 168 PRO A C 1
ATOM 1290 O O . PRO A 1 168 ? -1.111 11.325 -14.809 1.00 86.75 168 PRO A O 1
ATOM 1293 N N . PRO A 1 169 ? -1.400 9.245 -13.998 1.00 91.06 169 PRO A N 1
ATOM 1294 C CA . PRO A 1 169 ? -2.647 9.572 -13.314 1.00 91.06 169 PRO A CA 1
ATOM 1295 C C . PRO A 1 169 ? -2.479 10.734 -12.324 1.00 91.06 169 PRO A C 1
ATOM 1297 O O . PRO A 1 169 ? -1.493 10.806 -11.597 1.00 91.06 169 PRO A O 1
ATOM 1300 N N . SER A 1 170 ? -3.454 11.640 -12.255 1.00 93.19 170 SER A N 1
ATOM 1301 C CA . SER A 1 170 ? -3.439 12.715 -11.257 1.00 93.19 170 SER A CA 1
ATOM 1302 C C . SER A 1 170 ? -3.913 12.196 -9.898 1.00 93.19 170 SER A C 1
ATOM 1304 O O . SER A 1 170 ? -4.945 11.530 -9.817 1.00 93.19 170 SER A O 1
ATOM 1306 N N . ILE A 1 171 ? -3.180 12.527 -8.832 1.00 95.81 171 ILE A N 1
ATOM 1307 C CA . ILE A 1 171 ? -3.547 12.197 -7.451 1.00 95.81 171 ILE A CA 1
ATOM 1308 C C . ILE A 1 171 ? -4.166 13.440 -6.811 1.00 95.81 171 ILE A C 1
ATOM 1310 O O . ILE A 1 171 ? -3.496 14.453 -6.617 1.00 95.81 171 ILE A O 1
ATOM 1314 N N . ALA A 1 172 ? -5.458 13.370 -6.488 1.00 92.19 172 ALA A N 1
ATOM 1315 C CA . ALA A 1 172 ? -6.169 14.485 -5.870 1.00 92.19 172 ALA A CA 1
ATOM 1316 C C . ALA A 1 172 ? -5.711 14.733 -4.421 1.00 92.19 172 ALA A C 1
ATOM 1318 O O . ALA A 1 172 ? -5.347 13.807 -3.690 1.00 92.19 172 ALA A O 1
ATOM 1319 N N . GLN A 1 173 ? -5.788 15.990 -3.977 1.00 89.12 173 GLN A N 1
ATOM 1320 C CA . GLN A 1 173 ? -5.440 16.362 -2.606 1.00 89.12 173 GLN A CA 1
ATOM 1321 C C . GLN A 1 173 ? -6.282 15.573 -1.589 1.00 89.12 173 GLN A C 1
ATOM 1323 O O . GLN A 1 173 ? -7.493 15.416 -1.742 1.00 89.12 173 GLN A O 1
ATOM 1328 N N . GLY A 1 174 ? -5.628 15.061 -0.545 1.00 89.44 174 GLY A N 1
ATOM 1329 C CA . GLY A 1 174 ? -6.271 14.257 0.497 1.00 89.44 174 GLY A CA 1
ATOM 1330 C C . GLY A 1 174 ? -6.623 12.821 0.088 1.00 89.44 174 GLY A C 1
ATOM 1331 O O . GLY A 1 174 ? -7.147 12.087 0.920 1.00 89.44 174 GLY A O 1
ATOM 1332 N N . GLN A 1 175 ? -6.332 12.392 -1.145 1.00 93.62 175 GLN A N 1
ATOM 1333 C CA . GLN A 1 175 ? -6.399 10.981 -1.548 1.00 93.62 175 GLN A CA 1
ATOM 1334 C C . GLN A 1 175 ? -5.048 10.303 -1.347 1.00 93.62 175 GLN A C 1
ATOM 1336 O O . GLN A 1 175 ? -4.019 10.964 -1.438 1.00 93.62 175 GLN A O 1
ATOM 1341 N N . SER A 1 176 ? -5.027 8.992 -1.094 1.00 95.56 176 SER A N 1
ATOM 1342 C CA . SER A 1 176 ? -3.774 8.240 -0.914 1.00 95.56 176 SER A CA 1
ATOM 1343 C C . SER A 1 176 ? -2.926 8.162 -2.181 1.00 95.56 176 SER A C 1
ATOM 1345 O O . SER A 1 176 ? -1.703 8.151 -2.082 1.00 95.56 176 SER A O 1
ATOM 1347 N N . GLY A 1 177 ? -3.557 8.116 -3.357 1.00 96.19 177 GLY A N 1
ATOM 1348 C CA . GLY A 1 177 ? -2.904 7.754 -4.615 1.00 96.19 177 GLY A CA 1
ATOM 1349 C C . GLY A 1 177 ? -2.865 6.242 -4.866 1.00 96.19 177 GLY A C 1
ATOM 1350 O O . GLY A 1 177 ? -2.307 5.799 -5.866 1.00 96.19 177 GLY A O 1
ATOM 1351 N N . ARG A 1 178 ? -3.418 5.414 -3.965 1.00 95.38 178 ARG A N 1
ATOM 1352 C CA . ARG A 1 178 ? -3.348 3.947 -4.072 1.00 95.38 178 ARG A CA 1
ATOM 1353 C C . ARG A 1 178 ? -4.135 3.412 -5.265 1.00 95.38 178 ARG A C 1
ATOM 1355 O O . ARG A 1 178 ? -3.679 2.484 -5.932 1.00 95.38 178 ARG A O 1
ATOM 1362 N N . LEU A 1 179 ? -5.309 3.983 -5.537 1.00 94.88 179 LEU A N 1
ATOM 1363 C CA . LEU A 1 179 ? -6.106 3.620 -6.708 1.00 94.88 179 LEU A CA 1
ATOM 1364 C C . LEU A 1 179 ? -5.394 4.040 -7.997 1.00 94.88 179 LEU A C 1
ATOM 1366 O O . LEU A 1 179 ? -5.377 3.290 -8.969 1.00 94.88 179 LEU A O 1
ATOM 1370 N N . GLU A 1 180 ? -4.778 5.215 -7.990 1.00 96.75 180 GLU A N 1
ATOM 1371 C CA . GLU A 1 180 ? -4.009 5.754 -9.104 1.00 96.75 180 GLU A CA 1
ATOM 1372 C C . GLU A 1 180 ? -2.766 4.900 -9.383 1.00 96.75 180 GLU A C 1
ATOM 1374 O O . GLU A 1 180 ? -2.497 4.597 -10.541 1.00 96.75 180 GLU A O 1
ATOM 1379 N N . LEU A 1 181 ? -2.075 4.419 -8.344 1.00 96.50 181 LEU A N 1
ATOM 1380 C CA . LEU A 1 181 ? -0.969 3.465 -8.468 1.00 96.50 181 LEU A CA 1
ATOM 1381 C C . LEU A 1 181 ? -1.429 2.144 -9.086 1.00 96.50 181 LEU A C 1
ATOM 1383 O O . LEU A 1 181 ? -0.777 1.636 -9.994 1.00 96.50 181 LEU A O 1
ATOM 1387 N N . ALA A 1 182 ? -2.571 1.609 -8.644 1.00 95.50 182 ALA A N 1
ATOM 1388 C CA . ALA A 1 182 ? -3.137 0.395 -9.226 1.00 95.50 182 ALA A CA 1
ATOM 1389 C C . ALA A 1 182 ? -3.505 0.588 -10.707 1.00 95.50 182 ALA A C 1
ATOM 1391 O O . ALA A 1 182 ? -3.213 -0.277 -11.529 1.00 95.50 182 ALA A O 1
ATOM 1392 N N . ARG A 1 183 ? -4.102 1.734 -11.057 1.00 95.19 183 ARG A N 1
ATOM 1393 C CA . ARG A 1 183 ? -4.430 2.085 -12.446 1.00 95.19 183 ARG A CA 1
ATOM 1394 C C . ARG A 1 183 ? -3.179 2.251 -13.300 1.00 95.19 183 ARG A C 1
ATOM 1396 O O . ARG A 1 183 ? -3.154 1.718 -14.395 1.00 95.19 183 ARG A O 1
ATOM 1403 N N . TRP A 1 184 ? -2.148 2.923 -12.792 1.00 95.69 184 TRP A N 1
ATOM 1404 C CA . TRP A 1 184 ? -0.877 3.108 -13.494 1.00 95.69 184 TRP A CA 1
ATOM 1405 C C . TRP A 1 184 ? -0.149 1.782 -13.751 1.00 95.69 184 TRP A C 1
ATOM 1407 O O . TRP A 1 184 ? 0.372 1.572 -14.842 1.00 95.69 184 TRP A O 1
ATOM 1417 N N . LEU A 1 185 ? -0.145 0.866 -12.776 1.00 95.44 185 LEU A N 1
ATOM 1418 C CA . LEU A 1 185 ? 0.431 -0.474 -12.942 1.00 95.44 185 LEU A CA 1
ATOM 1419 C C . LEU A 1 185 ? -0.351 -1.318 -13.958 1.00 95.44 185 LEU A C 1
ATOM 1421 O O . LEU A 1 185 ? 0.244 -2.074 -14.717 1.00 95.44 185 LEU A O 1
ATOM 1425 N N . ALA A 1 186 ? -1.680 -1.220 -13.950 1.00 94.06 186 ALA A N 1
ATOM 1426 C CA . ALA A 1 186 ? -2.554 -2.000 -14.824 1.00 94.06 186 ALA A CA 1
ATOM 1427 C C . ALA A 1 186 ? -2.795 -1.351 -16.199 1.00 94.06 186 ALA A C 1
ATOM 1429 O O . ALA A 1 186 ? -3.524 -1.918 -17.015 1.00 94.06 186 ALA A O 1
ATOM 1430 N N . ASP A 1 187 ? -2.231 -0.169 -16.451 1.00 92.75 187 ASP A N 1
ATOM 1431 C CA . ASP A 1 187 ? -2.438 0.555 -17.698 1.00 92.75 187 ASP A CA 1
ATOM 1432 C C . ASP A 1 187 ? -1.811 -0.221 -18.873 1.00 92.75 187 ASP A C 1
ATOM 1434 O O . ASP A 1 187 ? -0.633 -0.571 -18.804 1.00 92.75 187 ASP A O 1
ATOM 1438 N N . PRO A 1 188 ? -2.540 -0.488 -19.974 1.00 91.50 188 PRO A N 1
ATOM 1439 C CA . PRO A 1 188 ? -1.986 -1.206 -21.123 1.00 91.50 188 PRO A CA 1
ATOM 1440 C C . PRO A 1 188 ? -0.787 -0.513 -21.783 1.00 91.50 188 PRO A C 1
ATOM 1442 O O . PRO A 1 188 ? -0.016 -1.166 -22.483 1.00 91.50 188 PRO A O 1
ATOM 1445 N N . SER A 1 189 ? -0.635 0.800 -21.590 1.00 90.62 189 SER A N 1
ATOM 1446 C CA . SER A 1 189 ? 0.513 1.558 -22.077 1.00 90.62 189 SER A CA 1
ATOM 1447 C C . SER A 1 189 ? 1.760 1.370 -21.208 1.00 90.62 189 SER A C 1
ATOM 1449 O O . SER A 1 189 ? 2.851 1.672 -21.681 1.00 90.62 189 SER A O 1
ATOM 1451 N N . GLN A 1 190 ? 1.642 0.837 -19.982 1.00 92.81 190 GLN A N 1
ATOM 1452 C CA . GLN A 1 190 ? 2.779 0.561 -19.103 1.00 92.81 190 GLN A CA 1
ATOM 1453 C C . GLN A 1 190 ? 3.656 -0.556 -19.705 1.00 92.81 190 GLN A C 1
ATOM 1455 O O . GLN A 1 190 ? 3.254 -1.724 -19.715 1.00 92.81 190 GLN A O 1
ATOM 1460 N N . PRO A 1 191 ? 4.876 -0.247 -20.186 1.00 91.38 191 PRO A N 1
ATOM 1461 C CA . PRO A 1 191 ? 5.665 -1.188 -20.978 1.00 91.38 191 PRO A CA 1
ATOM 1462 C C . PRO A 1 191 ? 6.184 -2.402 -20.201 1.00 91.38 191 PRO A C 1
ATOM 1464 O O . PRO A 1 191 ? 6.558 -3.391 -20.827 1.00 91.38 191 PRO A O 1
ATOM 1467 N N . LEU A 1 192 ? 6.273 -2.344 -18.868 1.00 94.50 192 LEU A N 1
ATOM 1468 C CA . LEU A 1 192 ? 6.979 -3.372 -18.092 1.00 94.50 192 LEU A CA 1
ATOM 1469 C C . LEU A 1 192 ? 6.069 -4.452 -17.508 1.00 94.50 192 LEU A C 1
ATOM 1471 O O . LEU A 1 192 ? 6.446 -5.621 -17.532 1.00 94.50 192 LEU A O 1
ATOM 1475 N N . VAL A 1 193 ? 4.875 -4.105 -17.021 1.00 95.31 193 VAL A N 1
ATOM 1476 C CA . VAL A 1 193 ? 4.073 -5.028 -16.194 1.00 95.31 193 VAL A CA 1
ATOM 1477 C C . VAL A 1 193 ? 3.697 -6.305 -16.941 1.00 95.31 193 VAL A C 1
ATOM 1479 O O . VAL A 1 193 ? 3.937 -7.407 -16.442 1.00 95.31 193 VAL A O 1
ATOM 1482 N N . ALA A 1 194 ? 3.189 -6.183 -18.170 1.00 94.69 194 ALA A N 1
ATOM 1483 C CA . ALA A 1 194 ? 2.863 -7.345 -18.992 1.00 94.69 194 ALA A CA 1
ATOM 1484 C C . ALA A 1 194 ? 4.112 -8.184 -19.322 1.00 94.69 194 ALA A C 1
ATOM 1486 O O . ALA A 1 194 ? 4.089 -9.406 -19.178 1.00 94.69 194 ALA A O 1
ATOM 1487 N N . ARG A 1 195 ? 5.226 -7.536 -19.691 1.00 95.00 195 ARG A N 1
ATOM 1488 C CA . ARG A 1 195 ? 6.490 -8.207 -20.047 1.00 95.00 195 ARG A CA 1
ATOM 1489 C C . ARG A 1 195 ? 7.074 -8.999 -18.889 1.00 95.00 195 ARG A C 1
ATOM 1491 O O . ARG A 1 195 ? 7.467 -10.153 -19.053 1.00 95.00 195 ARG A O 1
ATOM 1498 N N . VAL A 1 196 ? 7.113 -8.389 -17.710 1.00 96.25 196 VAL A N 1
ATOM 1499 C CA . VAL A 1 196 ? 7.632 -9.002 -16.486 1.00 96.25 196 VAL A CA 1
ATOM 1500 C C . VAL A 1 196 ? 6.761 -10.183 -16.089 1.00 96.25 196 VAL A C 1
ATOM 1502 O O . VAL A 1 196 ? 7.287 -11.253 -15.782 1.00 96.25 196 VAL A O 1
ATOM 1505 N N . TYR A 1 197 ? 5.436 -10.037 -16.160 1.00 95.69 197 TYR A N 1
ATOM 1506 C CA . TYR A 1 197 ? 4.521 -11.124 -15.832 1.00 95.69 197 TYR A CA 1
ATOM 1507 C C . TYR A 1 197 ? 4.641 -12.301 -16.810 1.00 95.69 197 TYR A C 1
ATOM 1509 O O . TYR A 1 197 ? 4.786 -13.443 -16.373 1.00 95.69 197 TYR A O 1
ATOM 1517 N N . VAL A 1 198 ? 4.683 -12.038 -18.122 1.00 95.50 198 VAL A N 1
ATOM 1518 C CA . VAL A 1 198 ? 4.922 -13.065 -19.153 1.00 95.50 198 VAL A CA 1
ATOM 1519 C C . VAL A 1 198 ? 6.255 -13.774 -18.916 1.00 95.50 198 VAL A C 1
ATOM 1521 O O . VAL A 1 198 ? 6.310 -15.003 -18.925 1.00 95.50 198 VAL A O 1
ATOM 1524 N N . ASN A 1 199 ? 7.322 -13.027 -18.628 1.00 97.38 199 ASN A N 1
ATOM 1525 C CA . ASN A 1 199 ? 8.630 -13.607 -18.341 1.00 97.38 199 ASN A CA 1
ATOM 1526 C C . ASN A 1 199 ? 8.623 -14.497 -17.088 1.00 97.38 199 ASN A C 1
ATOM 1528 O O . ASN A 1 199 ? 9.251 -15.555 -17.085 1.00 97.38 199 ASN A O 1
ATOM 1532 N N . ARG A 1 200 ? 7.900 -14.097 -16.035 1.00 96.00 200 ARG A N 1
ATOM 1533 C CA . ARG A 1 200 ? 7.736 -14.893 -14.809 1.00 96.00 200 ARG A CA 1
ATOM 1534 C C . ARG A 1 200 ? 6.952 -16.174 -15.063 1.00 96.00 200 ARG A C 1
ATOM 1536 O O . ARG A 1 200 ? 7.393 -17.235 -14.630 1.00 96.00 200 ARG A O 1
ATOM 1543 N N . LEU A 1 201 ? 5.834 -16.103 -15.788 1.00 95.81 201 LEU A N 1
ATOM 1544 C CA . LEU A 1 201 ? 5.078 -17.294 -16.188 1.00 95.81 201 LEU A CA 1
ATOM 1545 C C . LEU A 1 201 ? 5.959 -18.253 -16.991 1.00 95.81 201 LEU A C 1
ATOM 1547 O O . LEU A 1 201 ? 6.013 -19.444 -16.692 1.00 95.81 201 LEU A O 1
ATOM 1551 N N . TRP A 1 202 ? 6.712 -17.724 -17.955 1.00 96.38 202 TRP A N 1
ATOM 1552 C CA . TRP A 1 202 ? 7.657 -18.503 -18.745 1.00 96.38 202 TRP A CA 1
ATOM 1553 C C . TRP A 1 202 ? 8.733 -19.158 -17.868 1.00 96.38 202 TRP A C 1
ATOM 1555 O O . TRP A 1 202 ? 8.999 -20.352 -17.998 1.00 96.38 202 TRP A O 1
ATOM 1565 N N . HIS A 1 203 ? 9.311 -18.412 -16.923 1.00 96.44 203 HIS A N 1
ATOM 1566 C CA . HIS A 1 203 ? 10.265 -18.951 -15.957 1.00 96.44 203 HIS A CA 1
ATOM 1567 C C . HIS A 1 203 ? 9.671 -20.089 -15.119 1.00 96.44 203 HIS A C 1
ATOM 1569 O O . HIS A 1 203 ? 10.325 -21.117 -14.962 1.00 96.44 203 HIS A O 1
ATOM 1575 N N . HIS A 1 204 ? 8.438 -19.948 -14.627 1.00 96.19 204 HIS A N 1
ATOM 1576 C CA . HIS A 1 204 ? 7.780 -20.989 -13.836 1.00 96.19 204 HIS A CA 1
ATOM 1577 C C . HIS A 1 204 ? 7.444 -22.246 -14.648 1.00 96.19 204 HIS A C 1
ATOM 1579 O O . HIS A 1 204 ? 7.510 -23.344 -14.103 1.00 96.19 204 HIS A O 1
ATOM 1585 N N . LEU A 1 205 ? 7.117 -22.107 -15.935 1.00 97.19 205 LEU A N 1
ATOM 1586 C CA . LEU A 1 205 ? 6.785 -23.238 -16.807 1.00 97.19 205 LEU A CA 1
ATOM 1587 C C . LEU A 1 205 ? 8.024 -23.966 -17.347 1.00 97.19 205 LEU A C 1
ATOM 1589 O O . LEU A 1 205 ? 8.019 -25.189 -17.455 1.00 97.19 205 LEU A O 1
ATOM 1593 N N . PHE A 1 206 ? 9.085 -23.229 -17.685 1.00 95.94 206 PHE A N 1
ATOM 1594 C CA . PHE A 1 206 ? 10.257 -23.766 -18.390 1.00 95.94 206 PHE A CA 1
ATOM 1595 C C . PHE A 1 206 ? 11.551 -23.755 -17.561 1.00 95.94 206 PHE A C 1
ATOM 1597 O O . PHE A 1 206 ? 12.615 -24.103 -18.073 1.00 95.94 206 PHE A O 1
ATOM 1604 N N . GLY A 1 207 ? 11.500 -23.315 -16.302 1.00 96.00 207 GLY A N 1
ATOM 1605 C CA . GLY A 1 207 ? 12.646 -23.237 -15.386 1.00 96.00 207 GLY A CA 1
ATOM 1606 C C . GLY A 1 207 ? 13.622 -22.083 -15.657 1.00 96.00 207 GLY A C 1
ATOM 1607 O O . GLY A 1 207 ? 14.543 -21.852 -14.878 1.00 96.00 207 GLY A O 1
ATOM 1608 N N . ARG A 1 208 ? 13.434 -21.315 -16.736 1.00 95.19 208 ARG A N 1
ATOM 1609 C CA . ARG A 1 208 ? 14.271 -20.163 -17.123 1.00 95.19 208 ARG A CA 1
ATOM 1610 C C . ARG A 1 208 ? 13.411 -19.102 -17.793 1.00 95.19 208 ARG A C 1
ATOM 1612 O O . ARG A 1 208 ? 12.610 -19.458 -18.644 1.00 95.19 208 ARG A O 1
ATOM 1619 N N . GLY A 1 209 ? 13.560 -17.834 -17.413 1.00 95.88 209 GLY A N 1
ATOM 1620 C CA . GLY A 1 209 ? 12.872 -16.725 -18.082 1.00 95.88 209 GLY A CA 1
ATOM 1621 C C . GLY A 1 209 ? 13.443 -16.450 -19.476 1.00 95.88 209 GLY A C 1
ATOM 1622 O O . GLY A 1 209 ? 14.582 -16.820 -19.771 1.00 95.88 209 GLY A O 1
ATOM 1623 N N . LEU A 1 210 ? 12.663 -15.773 -20.320 1.00 96.19 210 LEU A N 1
ATOM 1624 C CA . LEU A 1 210 ? 13.154 -15.161 -21.557 1.00 96.19 210 LEU A CA 1
ATOM 1625 C C . LEU A 1 210 ? 14.255 -14.142 -21.244 1.00 96.19 210 LEU A C 1
ATOM 1627 O O . LEU A 1 210 ? 15.298 -14.170 -21.892 1.00 96.19 210 LEU A O 1
ATOM 1631 N N . VAL A 1 211 ? 14.030 -13.320 -20.216 1.00 96.75 211 VAL A N 1
ATOM 1632 C CA . VAL A 1 211 ? 15.036 -12.562 -19.465 1.00 96.75 211 VAL A CA 1
ATOM 1633 C C . VAL A 1 211 ? 15.419 -13.399 -18.242 1.00 96.75 211 VAL A C 1
ATOM 1635 O O . VAL A 1 211 ? 14.576 -13.652 -17.374 1.00 96.75 211 VAL A O 1
ATOM 1638 N N . ARG A 1 212 ? 16.676 -13.864 -18.169 1.00 95.06 212 ARG A N 1
ATOM 1639 C CA . ARG A 1 212 ? 17.144 -14.756 -17.085 1.00 95.06 212 ARG A CA 1
ATOM 1640 C C . ARG A 1 212 ? 17.245 -14.048 -15.735 1.00 95.06 212 ARG A C 1
ATOM 1642 O O . ARG A 1 212 ? 17.011 -14.672 -14.703 1.00 95.06 212 ARG A O 1
ATOM 1649 N N . THR A 1 213 ? 17.519 -12.747 -15.734 1.00 94.69 213 THR A N 1
ATOM 1650 C CA . THR A 1 213 ? 17.435 -11.881 -14.553 1.00 94.69 213 THR A CA 1
ATOM 1651 C C . THR A 1 213 ? 15.977 -11.511 -14.284 1.00 94.69 213 THR A C 1
ATOM 1653 O O . THR A 1 213 ? 15.553 -10.389 -14.531 1.00 94.69 213 THR A O 1
ATOM 1656 N N . VAL A 1 214 ? 15.184 -12.468 -13.793 1.00 92.75 214 VAL A N 1
ATOM 1657 C CA . VAL A 1 214 ? 13.711 -12.361 -13.683 1.00 92.75 214 VAL A CA 1
ATOM 1658 C C . VAL A 1 214 ? 13.231 -11.085 -12.970 1.00 92.75 214 VAL A C 1
ATOM 1660 O O . VAL A 1 214 ? 12.184 -10.549 -13.324 1.00 92.75 214 VAL A O 1
ATOM 1663 N N . ASP A 1 215 ? 14.008 -10.581 -12.010 1.00 92.50 215 ASP A N 1
ATOM 1664 C CA . ASP A 1 215 ? 13.685 -9.392 -11.212 1.00 92.50 215 ASP A CA 1
ATOM 1665 C C . ASP A 1 215 ? 14.348 -8.093 -11.713 1.00 92.50 215 ASP A C 1
ATOM 1667 O O . ASP A 1 215 ? 14.173 -7.049 -11.085 1.00 92.50 215 ASP A O 1
ATOM 1671 N N . ASN A 1 216 ? 15.132 -8.144 -12.795 1.00 93.25 216 ASN A N 1
ATOM 1672 C CA . ASN A 1 216 ? 15.881 -7.000 -13.316 1.00 93.25 216 ASN A CA 1
ATOM 1673 C C . ASN A 1 216 ? 15.870 -6.963 -14.855 1.00 93.25 216 ASN A C 1
ATOM 1675 O O . ASN A 1 216 ? 16.596 -7.702 -15.520 1.00 93.25 216 ASN A O 1
ATOM 1679 N N . PHE A 1 217 ? 15.045 -6.067 -15.383 1.00 93.62 217 PHE A N 1
ATOM 1680 C CA . PHE A 1 217 ? 14.882 -5.658 -16.778 1.00 93.62 217 PHE A CA 1
ATOM 1681 C C . PHE A 1 217 ? 15.592 -4.321 -17.055 1.00 93.62 217 PHE A C 1
ATOM 1683 O O . PHE A 1 217 ? 15.520 -3.802 -18.169 1.00 93.62 217 PHE A O 1
ATOM 1690 N N . GLY A 1 218 ? 16.239 -3.741 -16.039 1.00 88.69 218 GLY A N 1
ATOM 1691 C CA . GLY A 1 218 ? 17.035 -2.530 -16.170 1.00 88.69 218 GLY A CA 1
ATOM 1692 C C . GLY A 1 218 ? 18.322 -2.764 -16.958 1.00 88.69 218 GLY A C 1
ATOM 1693 O O . GLY A 1 218 ? 18.623 -3.860 -17.427 1.00 88.69 218 GLY A O 1
ATOM 1694 N N . THR A 1 219 ? 19.133 -1.719 -17.059 1.00 88.19 219 THR A N 1
ATOM 1695 C CA . THR A 1 219 ? 20.389 -1.703 -17.833 1.00 88.19 219 THR A CA 1
ATOM 1696 C C . THR A 1 219 ? 21.431 -2.735 -17.394 1.00 88.19 219 THR A C 1
ATOM 1698 O O . THR A 1 219 ? 22.311 -3.090 -18.174 1.00 88.19 219 THR A O 1
ATOM 1701 N N . THR A 1 220 ? 21.342 -3.223 -16.156 1.00 90.12 220 THR A N 1
ATOM 1702 C CA . THR A 1 220 ? 22.226 -4.269 -15.611 1.00 90.12 220 THR A CA 1
ATOM 1703 C C . THR A 1 220 ? 21.625 -5.675 -15.684 1.00 90.12 220 THR A C 1
ATOM 1705 O O . THR A 1 220 ? 22.273 -6.640 -15.277 1.00 90.12 220 THR A O 1
ATOM 1708 N N . GLY A 1 221 ? 20.391 -5.797 -16.177 1.00 90.75 221 GLY A N 1
ATOM 1709 C CA . GLY A 1 221 ? 19.736 -7.065 -16.463 1.00 90.75 221 GLY A CA 1
ATOM 1710 C C . GLY A 1 221 ? 20.248 -7.708 -17.749 1.00 90.75 221 GLY A C 1
ATOM 1711 O O . GLY A 1 221 ? 20.901 -7.079 -18.582 1.00 90.75 221 GLY A O 1
ATOM 1712 N N . GLU A 1 222 ? 19.939 -8.987 -17.928 1.00 94.06 222 GLU A N 1
ATOM 1713 C CA . GLU A 1 222 ? 20.220 -9.683 -19.178 1.00 94.06 222 GLU A CA 1
ATOM 1714 C C . GLU A 1 222 ? 19.182 -9.341 -20.260 1.00 94.06 222 GLU A C 1
ATOM 1716 O O . GLU A 1 222 ? 17.991 -9.236 -19.960 1.00 94.06 222 GLU A O 1
ATOM 1721 N N . PRO A 1 223 ? 19.583 -9.226 -21.539 1.00 93.62 223 PRO A N 1
ATOM 1722 C CA . PRO A 1 223 ? 18.624 -9.052 -22.619 1.00 93.62 223 PRO A CA 1
ATOM 1723 C C . PRO A 1 223 ? 17.759 -10.312 -22.795 1.00 93.62 223 PRO A C 1
ATOM 1725 O O . PRO A 1 223 ? 18.199 -11.426 -22.486 1.00 93.62 223 PRO A O 1
ATOM 1728 N N . PRO A 1 224 ? 16.535 -10.175 -23.332 1.00 95.12 224 PRO A N 1
ATOM 1729 C CA . PRO A 1 224 ? 15.701 -11.330 -23.608 1.00 95.12 224 PRO A CA 1
ATOM 1730 C C . PRO A 1 224 ? 16.318 -12.213 -24.692 1.00 95.12 224 PRO A C 1
ATOM 1732 O O . PRO A 1 224 ? 16.711 -11.736 -25.753 1.00 95.12 224 PRO A O 1
ATOM 1735 N N . SER A 1 225 ? 16.326 -13.523 -24.454 1.00 95.00 225 SER A N 1
ATOM 1736 C CA . SER A 1 225 ? 16.767 -14.526 -25.434 1.00 95.00 225 SER A CA 1
ATOM 1737 C C . SER A 1 225 ? 15.945 -14.506 -26.729 1.00 95.00 225 SER A C 1
ATOM 1739 O O . SER A 1 225 ? 16.476 -14.813 -27.791 1.00 95.00 225 SER A O 1
ATOM 1741 N N . HIS A 1 226 ? 14.663 -14.132 -26.644 1.00 92.69 226 HIS A N 1
ATOM 1742 C CA . HIS A 1 226 ? 13.747 -14.005 -27.778 1.00 92.69 226 HIS A CA 1
ATOM 1743 C C . HIS A 1 226 ? 12.973 -12.680 -27.664 1.00 92.69 226 HIS A C 1
ATOM 1745 O O . HIS A 1 226 ? 11.855 -12.670 -27.147 1.00 92.69 226 HIS A O 1
ATOM 1751 N N . PRO A 1 227 ? 13.551 -11.549 -28.115 1.00 91.75 227 PRO A N 1
ATOM 1752 C CA . PRO A 1 227 ? 12.965 -10.220 -27.917 1.00 91.75 227 PRO A CA 1
ATOM 1753 C C . PRO A 1 227 ? 11.568 -10.058 -28.520 1.00 91.75 227 PRO A C 1
ATOM 1755 O O . PRO A 1 227 ? 10.748 -9.353 -27.958 1.00 91.75 227 PRO A O 1
ATOM 1758 N N . ALA A 1 228 ? 11.269 -10.746 -29.626 1.00 90.44 228 ALA A N 1
ATOM 1759 C CA . ALA A 1 228 ? 9.963 -10.675 -30.285 1.00 90.44 228 ALA A CA 1
ATOM 1760 C C . ALA A 1 228 ? 8.802 -11.263 -29.454 1.00 90.44 228 ALA A C 1
ATOM 1762 O O . ALA A 1 228 ? 7.646 -11.094 -29.828 1.00 90.44 228 ALA A O 1
ATOM 1763 N N . LEU A 1 229 ? 9.100 -11.967 -28.355 1.00 87.81 229 LEU A N 1
ATOM 1764 C CA . LEU A 1 229 ? 8.103 -12.518 -27.435 1.00 87.81 229 LEU A CA 1
ATOM 1765 C C . LEU A 1 229 ? 7.790 -11.581 -26.248 1.00 87.81 229 LEU A C 1
ATOM 1767 O O . LEU A 1 229 ? 6.990 -11.966 -25.395 1.00 87.81 229 LEU A O 1
ATOM 1771 N N . LEU A 1 230 ? 8.415 -10.393 -26.172 1.00 87.44 230 LEU A N 1
ATOM 1772 C CA . LEU A 1 230 ? 8.228 -9.395 -25.105 1.00 87.44 230 LEU A CA 1
ATOM 1773 C C . LEU A 1 230 ? 7.947 -7.982 -25.639 1.00 87.44 230 LEU A C 1
ATOM 1775 O O . LEU A 1 230 ? 8.674 -7.471 -26.515 1.00 87.44 230 LEU A O 1
#

Foldseek 3Di:
DVVLLVVLCCCLQQQFLHRCNVLLQAQDDFDRFHVLQVQLQSLLVVQKDQADPPDRPDFQKDFDDDDPVLVVVLVVLVVVLVVLVVVLVVLVPDPDADPVSVVVNVVSVVVNVVSVVVHDDDGDMDRDMDGHQARAFAFRAHSNPPVRGDDGRHHDHGPSQQPPPDDQDDDDHRHSCNVSVVCRSPPPSRPGRVQLVQQVVCCVVPVAGLFNSSRHPGPPTDDGVDNVVD

Sequence (230 aa):
MNTVDEQIETIGRSMLGMTISCARCHAHKFDPIPMEDYYAIAGILRSTRTLVLGNVSSLVEQELPVAKERKKAYQAHVAASKQLEAAIKKAKARKESSPEEKQELADLQAKLKALKEAAPAPLPKAISVHDETKAEDYALCIRGNVHQLGEPVPRGFLQVTLPKGHQPPSIAQGQSGRLELARWLADPSQPLVARVYVNRLWHHLFGRGLVRTVDNFGTTGEPPSHPALL

Radius of gyration: 26.66 Å; chains: 1; bounding box: 54×42×82 Å

Secondary structure (DSSP, 8-state):
-HHHHHHHHHHIIIII---GGGGGTSS-SSS---HHHHHHHHHHHHTEE-SBTTBTT---EEEPP--HHHHHHHHHHHHHHHHHHHHHHHHHT-SS--HHHHHHHHHHHHHHHHHHHTPPPPPPEEE--EE-SS---EEEEGGG-TTSEEEEEPP---GGGSPTTPPPPP--TTS-SHHHHHHHHH-TT-TTHHHHHHHHHHHHHHSS-SSSSTT--STTSPPPSSGGG-

pLDDT: mean 92.69, std 4.9, range [67.56, 97.94]